Protein AF-A0A0A9Y4E5-F1 (afdb_monomer_lite)

Radius of gyration: 48.31 Å; chains: 1; bounding box: 109×33×132 Å

Secondary structure (DSSP, 8-state):
-PPP-PPPPPPPPP--------------------------SS---GGGS--SHHHHHHHHHHHHHHHHHHHHHHH-S-HHHHHHHHHHHHHHHHIIIIIHHHHHHHHHHHHHHHHHHHHHHHHHHHHHHHHHHHHHHHHHHHHHHHHHHHHT-S--TTSHHHHHHHHHHHHHHHHHHHHHHHHHHH-TTTTSSTT--TT-HHHHHHHHHHHHTT----SS---

Organism: Lygus hesperus (NCBI:txid30085)

pLDDT: mean 72.21, std 20.54, range [31.47, 95.88]

Foldseek 3Di:
DDDDDDDDDDDDDDDDDDDDDDDDDDDDDDDDDDDDDDDDDDDDDLVPPDPDPVSVVVVVVVVVVVVVVVVVVVVPDDPVVVVVVVCVVVLVVVVVPPVVVVVVVVVLLVVLLVQLVVCLVPQVVVLVVLLVVLVVLVVVLVVVLVVLPVVLPPQDPPDPSVVVSVVVNVVSVVVSVVVVVVSCVVPVPSPPDDDDGCSDSVNSSVCSVCVVVVVCPVNDDGD

InterPro domains:
  IPR003280 Two pore domain potassium channel [PTHR11003] (98-223)
  IPR013099 Potassium channel domain [PF07885] (198-222)

Structure (mmCIF, N/CA/C/O backbone):
data_AF-A0A0A9Y4E5-F1
#
_entry.id   AF-A0A0A9Y4E5-F1
#
loop_
_atom_site.group_PDB
_atom_site.id
_atom_site.type_symbol
_atom_site.label_atom_id
_atom_site.label_alt_id
_atom_site.label_comp_id
_atom_site.label_asym_id
_atom_site.label_entity_id
_atom_site.label_seq_id
_atom_site.pdbx_PDB_ins_code
_atom_site.Cartn_x
_atom_site.Cartn_y
_atom_site.Cartn_z
_atom_site.occupancy
_atom_site.B_iso_or_equiv
_atom_site.auth_seq_id
_atom_site.auth_comp_id
_atom_site.auth_asym_id
_atom_site.auth_atom_id
_atom_site.pdbx_PDB_model_num
ATOM 1 N N . SER A 1 1 ? 67.773 17.986 -14.111 1.00 44.66 1 SER A N 1
ATOM 2 C CA . SER A 1 1 ? 68.056 18.376 -15.505 1.00 44.66 1 SER A CA 1
ATOM 3 C C . SER A 1 1 ? 68.385 17.114 -16.287 1.00 44.66 1 SER A C 1
ATOM 5 O O . SER A 1 1 ? 69.287 16.397 -15.874 1.00 44.66 1 SER A O 1
ATOM 7 N N . ARG A 1 2 ? 67.577 16.745 -17.288 1.00 40.16 2 ARG A N 1
ATOM 8 C CA . ARG A 1 2 ? 67.685 15.467 -18.022 1.00 40.16 2 ARG A CA 1
ATOM 9 C C . ARG A 1 2 ? 68.482 15.716 -19.317 1.00 40.16 2 ARG A C 1
ATOM 11 O O . ARG A 1 2 ? 68.126 16.660 -20.019 1.00 40.16 2 ARG A O 1
ATOM 18 N N . PRO A 1 3 ? 69.538 14.950 -19.643 1.00 43.66 3 PRO A N 1
ATOM 19 C CA . PRO A 1 3 ? 70.356 15.240 -20.818 1.00 43.66 3 PRO A CA 1
ATOM 20 C C . PRO A 1 3 ? 69.654 14.795 -22.109 1.00 43.66 3 PRO A C 1
ATOM 22 O O . PRO A 1 3 ? 69.166 13.670 -22.210 1.00 43.66 3 PRO A O 1
ATOM 25 N N . HIS A 1 4 ? 69.612 15.693 -23.094 1.00 43.41 4 HIS A N 1
ATOM 26 C CA . HIS A 1 4 ? 69.178 15.415 -24.461 1.00 43.41 4 HIS A CA 1
ATOM 27 C C . HIS A 1 4 ? 70.355 14.857 -25.271 1.00 43.41 4 HIS A C 1
ATOM 29 O O . HIS A 1 4 ? 71.406 15.488 -25.351 1.00 43.41 4 HIS A O 1
ATOM 35 N N . ILE A 1 5 ? 70.166 13.691 -25.890 1.00 54.56 5 ILE A N 1
ATOM 36 C CA . ILE A 1 5 ? 71.127 13.071 -26.813 1.00 54.56 5 ILE A CA 1
ATOM 37 C C . ILE A 1 5 ? 70.599 13.279 -28.243 1.00 54.56 5 ILE A C 1
ATOM 39 O O . ILE A 1 5 ? 69.530 12.751 -28.556 1.00 54.56 5 ILE A O 1
ATOM 43 N N . PRO A 1 6 ? 71.287 14.032 -29.120 1.00 51.94 6 PRO A N 1
ATOM 44 C CA . PRO A 1 6 ? 70.898 14.146 -30.522 1.00 51.94 6 PRO A CA 1
ATOM 45 C C . PRO A 1 6 ? 71.470 12.985 -31.353 1.00 51.94 6 PRO A C 1
ATOM 47 O O . PRO A 1 6 ? 72.679 12.762 -31.390 1.00 51.94 6 PRO A O 1
ATOM 50 N N . LEU A 1 7 ? 70.595 12.260 -32.055 1.00 47.03 7 LEU A N 1
ATOM 51 C CA . LEU A 1 7 ? 70.971 11.275 -33.075 1.00 47.03 7 LEU A CA 1
ATOM 52 C C . LEU A 1 7 ? 71.389 11.998 -34.365 1.00 47.03 7 LEU A C 1
ATOM 54 O O . LEU A 1 7 ? 70.621 12.779 -34.925 1.00 47.03 7 LEU A O 1
ATOM 58 N N . ARG A 1 8 ? 72.609 11.728 -34.842 1.00 41.16 8 ARG A N 1
ATOM 59 C CA . ARG A 1 8 ? 73.176 12.284 -36.080 1.00 41.16 8 ARG A CA 1
ATOM 60 C C . ARG A 1 8 ? 73.049 11.257 -37.206 1.00 41.16 8 ARG A C 1
ATOM 62 O O . ARG A 1 8 ? 73.638 10.185 -37.122 1.00 41.16 8 ARG A O 1
ATOM 69 N N . ILE A 1 9 ? 72.288 11.586 -38.248 1.00 52.94 9 ILE A N 1
ATOM 70 C CA . ILE A 1 9 ? 72.100 10.740 -39.438 1.00 52.94 9 ILE A CA 1
ATOM 71 C C . ILE A 1 9 ? 73.120 11.170 -40.518 1.00 52.94 9 ILE A C 1
ATOM 73 O O . ILE A 1 9 ? 73.277 12.378 -40.719 1.00 52.94 9 ILE A O 1
ATOM 77 N N . PRO A 1 10 ? 73.834 10.249 -41.199 1.00 47.81 10 PRO A N 1
ATOM 78 C CA . PRO A 1 10 ? 74.785 10.597 -42.262 1.00 47.81 10 PRO A CA 1
ATOM 79 C C . PRO A 1 10 ? 74.090 11.036 -43.570 1.00 47.81 10 PRO A C 1
ATOM 81 O O . PRO A 1 10 ? 72.982 10.574 -43.848 1.00 47.81 10 PRO A O 1
ATOM 84 N N . PRO A 1 11 ? 74.724 11.892 -44.399 1.00 52.69 11 PRO A N 1
ATOM 85 C CA . PRO A 1 11 ? 74.174 12.332 -45.683 1.00 52.69 11 PRO A CA 1
ATOM 86 C C . PRO A 1 11 ? 74.283 11.262 -46.792 1.00 52.69 11 PRO A C 1
ATOM 88 O O . PRO A 1 11 ? 75.156 10.394 -46.727 1.00 52.69 11 PRO A O 1
ATOM 91 N N . PRO A 1 12 ? 73.428 11.335 -47.833 1.00 42.19 12 PRO A N 1
ATOM 92 C CA . PRO A 1 12 ? 73.383 10.358 -48.920 1.00 42.19 12 PRO A CA 1
ATOM 93 C C . PRO A 1 12 ? 74.575 10.487 -49.882 1.00 42.19 12 PRO A C 1
ATOM 95 O O . PRO A 1 12 ? 74.958 11.585 -50.285 1.00 42.19 12 PRO A O 1
ATOM 98 N N . THR A 1 13 ? 75.141 9.347 -50.279 1.00 42.50 13 THR A N 1
ATOM 99 C CA . THR A 1 13 ? 76.225 9.233 -51.268 1.00 42.50 13 THR A CA 1
ATOM 100 C C . THR A 1 13 ? 75.661 9.251 -52.702 1.00 42.50 13 THR A C 1
ATOM 102 O O . THR A 1 13 ? 74.686 8.544 -52.955 1.00 42.50 13 THR A O 1
ATOM 105 N N . PRO A 1 14 ? 76.237 10.012 -53.656 1.00 39.84 14 PRO A N 1
ATOM 106 C CA . PRO A 1 14 ? 75.763 10.052 -55.041 1.00 39.84 14 PRO A CA 1
ATOM 107 C C . PRO A 1 14 ? 76.523 9.084 -55.969 1.00 39.84 14 PRO A C 1
ATOM 109 O O . PRO A 1 14 ? 77.745 8.977 -55.906 1.00 39.84 14 PRO A O 1
ATOM 112 N N . GLY A 1 15 ? 75.799 8.445 -56.891 1.00 33.75 15 GLY A N 1
ATOM 113 C CA . GLY A 1 15 ? 76.329 7.701 -58.046 1.00 33.75 15 GLY A CA 1
ATOM 114 C C . GLY A 1 15 ? 75.243 6.787 -58.628 1.00 33.75 15 GLY A C 1
ATOM 115 O O . GLY A 1 15 ? 74.456 6.239 -57.872 1.00 33.75 15 GLY A O 1
ATOM 116 N N . SER A 1 16 ? 75.063 6.583 -59.930 1.00 33.88 16 SER A N 1
ATOM 117 C CA . SER A 1 16 ? 75.747 7.055 -61.135 1.00 33.88 16 SER A CA 1
ATOM 118 C C . SER A 1 16 ? 74.786 6.887 -62.321 1.00 33.88 16 SER A C 1
ATOM 120 O O . SER A 1 16 ? 74.060 5.899 -62.406 1.00 33.88 16 SER A O 1
ATOM 122 N N . THR A 1 17 ? 74.803 7.847 -63.239 1.00 32.34 17 THR A N 1
ATOM 123 C CA . THR A 1 17 ? 74.071 7.880 -64.511 1.00 32.34 17 THR A CA 1
ATOM 124 C C . THR A 1 17 ? 74.473 6.715 -65.422 1.00 32.34 17 THR A C 1
ATOM 126 O O . THR A 1 17 ? 75.661 6.461 -65.610 1.00 32.34 17 THR A O 1
ATOM 129 N N . THR A 1 18 ? 73.518 6.045 -66.073 1.00 34.41 18 THR A N 1
ATOM 130 C CA . THR A 1 18 ? 73.813 5.251 -67.279 1.00 34.41 18 THR A CA 1
ATOM 131 C C . THR A 1 18 ? 72.731 5.491 -68.324 1.00 34.41 18 THR A C 1
ATOM 133 O O . THR A 1 18 ? 71.552 5.223 -68.113 1.00 34.41 18 THR A O 1
ATOM 136 N N . SER A 1 19 ? 73.170 6.087 -69.430 1.00 31.95 19 SER A N 1
ATOM 137 C CA . SER A 1 19 ? 72.394 6.419 -70.621 1.00 31.95 19 SER A CA 1
ATOM 138 C C . SER A 1 19 ? 72.189 5.161 -71.470 1.00 31.95 19 SER A C 1
ATOM 140 O O . SER A 1 19 ? 73.151 4.439 -71.724 1.00 31.95 19 SER A O 1
ATOM 142 N N . GLY A 1 20 ? 70.955 4.904 -71.907 1.00 33.09 20 GLY A N 1
ATOM 143 C CA . GLY A 1 20 ? 70.588 3.795 -72.791 1.00 33.09 20 GLY A CA 1
ATOM 144 C C . GLY A 1 20 ? 69.666 4.290 -73.906 1.00 33.09 20 GLY A C 1
ATOM 145 O O . GLY A 1 20 ? 68.743 5.061 -73.667 1.00 33.09 20 GLY A O 1
ATOM 146 N N . SER A 1 21 ? 69.991 3.903 -75.131 1.00 33.44 21 SER A N 1
ATOM 147 C CA . SER A 1 21 ? 69.685 4.538 -76.414 1.00 33.44 21 SER A CA 1
ATOM 148 C C . SER A 1 21 ? 68.253 4.365 -76.954 1.00 33.44 21 SER A C 1
ATOM 150 O O . SER A 1 21 ? 67.537 3.415 -76.660 1.00 33.44 21 SER A O 1
ATOM 152 N N . ARG A 1 22 ? 67.866 5.330 -77.802 1.00 31.47 22 ARG A N 1
ATOM 153 C CA . ARG A 1 22 ? 66.585 5.504 -78.512 1.00 31.47 22 ARG A CA 1
ATOM 154 C C . ARG A 1 22 ? 66.522 4.630 -79.781 1.00 31.47 22 ARG A C 1
ATOM 156 O O . ARG A 1 22 ? 67.484 4.632 -80.544 1.00 31.47 22 ARG A O 1
ATOM 163 N N . LEU A 1 23 ? 65.386 3.978 -80.057 1.00 37.12 23 LEU A N 1
ATOM 164 C CA . LEU A 1 23 ? 65.066 3.322 -81.343 1.00 37.12 23 LEU A CA 1
ATOM 165 C C . LEU A 1 23 ? 63.833 3.987 -82.007 1.00 37.12 23 LEU A C 1
ATOM 167 O O . LEU A 1 23 ? 63.008 4.555 -81.286 1.00 37.12 23 LEU A O 1
ATOM 171 N N . PRO A 1 24 ? 63.719 3.994 -83.355 1.00 37.06 24 PRO A N 1
ATOM 172 C CA . PRO A 1 24 ? 62.819 4.888 -84.091 1.00 37.06 24 PRO A CA 1
ATOM 173 C C . PRO A 1 24 ? 61.386 4.351 -84.249 1.00 37.06 24 PRO A C 1
ATOM 175 O O . PRO A 1 24 ? 61.137 3.149 -84.237 1.00 37.06 24 PRO A O 1
ATOM 178 N N . ALA A 1 25 ? 60.438 5.276 -84.425 1.00 32.22 25 ALA A N 1
ATOM 179 C CA . ALA A 1 25 ? 59.014 5.003 -84.600 1.00 32.22 25 ALA A CA 1
ATOM 180 C C . ALA A 1 25 ? 58.672 4.656 -86.062 1.00 32.22 25 ALA A C 1
ATOM 182 O O . ALA A 1 25 ? 58.948 5.444 -86.965 1.00 32.22 25 ALA A O 1
ATOM 183 N N . HIS A 1 26 ? 58.008 3.518 -86.280 1.00 33.34 26 HIS A N 1
ATOM 184 C CA . HIS A 1 26 ? 57.368 3.161 -87.549 1.00 33.34 26 HIS A CA 1
ATOM 185 C C . HIS A 1 26 ? 55.844 3.294 -87.417 1.00 33.34 26 HIS A C 1
ATOM 187 O O . HIS A 1 26 ? 55.240 2.715 -86.516 1.00 33.34 26 HIS A O 1
ATOM 193 N N . TYR A 1 27 ? 55.225 4.060 -88.317 1.00 32.72 27 TYR A N 1
ATOM 194 C CA . TYR A 1 27 ? 53.772 4.213 -88.412 1.00 32.72 27 TYR A CA 1
ATOM 195 C C . TYR A 1 27 ? 53.186 3.117 -89.315 1.00 32.72 27 TYR A C 1
ATOM 197 O O . TYR A 1 27 ? 53.602 2.990 -90.462 1.00 32.72 27 TYR A O 1
ATOM 205 N N . TYR A 1 28 ? 52.192 2.372 -88.824 1.00 35.69 28 TYR A N 1
ATOM 206 C CA . TYR A 1 28 ? 51.320 1.518 -89.639 1.00 35.69 28 TYR A CA 1
ATOM 207 C C . TYR A 1 28 ? 49.861 1.943 -89.434 1.00 35.69 28 TYR A C 1
ATOM 209 O O . TYR A 1 28 ? 49.397 2.060 -88.301 1.00 35.69 28 TYR A O 1
ATOM 217 N N . THR A 1 29 ? 49.134 2.169 -90.529 1.00 38.12 29 THR A N 1
ATOM 218 C CA . THR A 1 29 ? 47.695 2.475 -90.538 1.00 38.12 29 THR A CA 1
ATOM 219 C C . THR A 1 29 ? 46.937 1.367 -91.263 1.00 38.12 29 THR A C 1
ATOM 221 O O . THR A 1 29 ? 46.995 1.277 -92.486 1.00 38.12 29 THR A O 1
ATOM 224 N N . GLY A 1 30 ? 46.208 0.543 -90.509 1.00 46.22 30 GLY A N 1
ATOM 225 C CA . GLY A 1 30 ? 45.238 -0.431 -91.019 1.00 46.22 30 GLY A CA 1
ATOM 226 C C . GLY A 1 30 ? 44.169 -0.731 -89.954 1.00 46.22 30 GLY A C 1
ATOM 227 O O . GLY A 1 30 ? 44.492 -0.691 -88.765 1.00 46.22 30 GLY A O 1
ATOM 228 N N . PRO A 1 31 ? 42.897 -0.974 -90.324 1.00 36.31 31 PRO A N 1
ATOM 229 C CA . PRO A 1 31 ? 41.819 -1.190 -89.360 1.00 36.31 31 PRO A CA 1
ATOM 230 C C . PRO A 1 31 ? 41.869 -2.616 -88.788 1.00 36.31 31 PRO A C 1
ATOM 232 O O . PRO A 1 31 ? 41.821 -3.585 -89.540 1.00 36.31 31 PRO A O 1
ATOM 235 N N . LEU A 1 32 ? 41.936 -2.750 -87.459 1.00 47.12 32 LEU A N 1
ATOM 236 C CA . LEU A 1 32 ? 41.864 -4.037 -86.757 1.00 47.12 32 LEU A CA 1
ATOM 237 C C . LEU A 1 32 ? 40.506 -4.175 -86.053 1.00 47.12 32 LEU A C 1
ATOM 239 O O . LEU A 1 32 ? 40.134 -3.337 -85.232 1.00 47.12 32 LEU A O 1
ATOM 243 N N . THR A 1 33 ? 39.764 -5.235 -86.372 1.00 38.59 33 THR A N 1
ATOM 244 C CA . THR A 1 33 ? 38.598 -5.705 -85.604 1.00 38.59 33 THR A CA 1
ATOM 245 C C . THR A 1 33 ? 39.061 -6.393 -84.313 1.00 38.59 33 THR A C 1
ATOM 247 O O . THR A 1 33 ? 40.036 -7.145 -84.361 1.00 38.59 33 THR A O 1
ATOM 250 N N . PRO A 1 34 ? 38.389 -6.206 -83.161 1.00 44.12 34 PRO A N 1
ATOM 251 C CA . PRO A 1 34 ? 38.842 -6.784 -81.903 1.00 44.12 34 PRO A CA 1
ATOM 252 C C . PRO A 1 34 ? 38.431 -8.256 -81.811 1.00 44.12 34 PRO A C 1
ATOM 254 O O . PRO A 1 34 ? 37.258 -8.576 -81.631 1.00 44.12 34 PRO A O 1
ATOM 257 N N . THR A 1 35 ? 39.401 -9.160 -81.879 1.00 37.31 35 THR A N 1
ATOM 258 C CA . THR A 1 35 ? 39.261 -10.525 -81.360 1.00 37.31 35 THR A CA 1
ATOM 259 C C . THR A 1 35 ? 39.423 -10.510 -79.842 1.00 37.31 35 THR A C 1
ATOM 261 O O . THR A 1 35 ? 40.403 -9.977 -79.322 1.00 37.31 35 THR A O 1
ATOM 264 N N . ALA A 1 36 ? 38.457 -11.087 -79.126 1.00 37.78 36 ALA A N 1
ATOM 265 C CA . ALA A 1 36 ? 38.520 -11.262 -77.680 1.00 37.78 36 ALA A CA 1
ATOM 266 C C . ALA A 1 36 ? 39.635 -12.261 -77.320 1.00 37.78 36 ALA A C 1
ATOM 268 O O . ALA A 1 36 ? 39.604 -13.405 -77.767 1.00 37.78 36 ALA A O 1
ATOM 269 N N . VAL A 1 37 ? 40.610 -11.830 -76.515 1.00 36.25 37 VAL A N 1
ATOM 270 C CA . VAL A 1 37 ? 41.664 -12.698 -75.966 1.00 36.25 37 VAL A CA 1
ATOM 271 C C . VAL A 1 37 ? 41.416 -12.894 -74.472 1.00 36.25 37 VAL A C 1
ATOM 273 O O . VAL A 1 37 ? 41.093 -11.948 -73.752 1.00 36.25 37 VAL A O 1
ATOM 276 N N . ASN A 1 38 ? 41.510 -14.153 -74.048 1.00 33.94 38 ASN A N 1
ATOM 277 C CA . ASN A 1 38 ? 41.171 -14.642 -72.718 1.00 33.94 38 ASN A CA 1
ATOM 278 C C . ASN A 1 38 ? 42.194 -14.203 -71.650 1.00 33.94 38 ASN A C 1
ATOM 280 O O . ASN A 1 38 ? 43.369 -13.986 -71.934 1.00 33.94 38 ASN A O 1
ATOM 284 N N . ILE A 1 39 ? 41.694 -14.053 -70.426 1.00 48.50 39 ILE A N 1
ATOM 285 C CA . ILE A 1 39 ? 42.258 -13.304 -69.299 1.00 48.50 39 ILE A CA 1
ATOM 286 C C . ILE A 1 39 ? 43.203 -14.195 -68.485 1.00 48.50 39 ILE A C 1
ATOM 288 O O . ILE A 1 39 ? 42.734 -15.134 -67.847 1.00 48.50 39 ILE A O 1
ATOM 292 N N . SER A 1 40 ? 44.503 -13.880 -68.428 1.00 38.31 40 SER A N 1
ATOM 293 C CA . SER A 1 40 ? 45.381 -14.478 -67.406 1.00 38.31 40 SER A CA 1
ATOM 294 C C . SER A 1 40 ? 46.610 -13.670 -66.977 1.00 38.31 40 SER A C 1
ATOM 296 O O . SER A 1 40 ? 47.408 -14.212 -66.229 1.00 38.31 40 SER A O 1
ATOM 298 N N . ASP A 1 41 ? 46.772 -12.397 -67.350 1.00 35.47 41 ASP A N 1
ATOM 299 C CA . ASP A 1 41 ? 47.793 -11.559 -66.707 1.00 35.47 41 ASP A CA 1
ATOM 300 C C . ASP A 1 41 ? 47.448 -10.065 -66.774 1.00 35.47 41 ASP A C 1
ATOM 302 O O . ASP A 1 41 ? 47.168 -9.517 -67.836 1.00 35.47 41 ASP A O 1
ATOM 306 N N . GLY A 1 42 ? 47.436 -9.426 -65.603 1.00 37.44 42 GLY A N 1
ATOM 307 C CA . GLY A 1 42 ? 47.622 -7.987 -65.396 1.00 37.44 42 GLY A CA 1
ATOM 308 C C . GLY A 1 42 ? 46.921 -6.990 -66.332 1.00 37.44 42 GLY A C 1
ATOM 309 O O . GLY A 1 42 ? 47.530 -6.465 -67.254 1.00 37.44 42 GLY A O 1
ATOM 310 N N . GLY A 1 43 ? 45.707 -6.571 -65.957 1.00 36.31 43 GLY A N 1
ATOM 311 C CA . GLY A 1 43 ? 45.222 -5.204 -66.207 1.00 36.31 43 GLY A CA 1
ATOM 312 C C . GLY A 1 43 ? 44.687 -4.903 -67.611 1.00 36.31 43 GLY A C 1
ATOM 313 O O . GLY A 1 43 ? 45.359 -4.306 -68.446 1.00 36.31 43 GLY A O 1
ATOM 314 N N . PHE A 1 44 ? 43.406 -5.201 -67.829 1.00 40.84 44 PHE A N 1
ATOM 315 C CA . PHE A 1 44 ? 42.667 -4.816 -69.031 1.00 40.84 44 PHE A CA 1
ATOM 316 C C . PHE A 1 44 ? 42.484 -3.284 -69.089 1.00 40.84 44 PHE A C 1
ATOM 318 O O . PHE A 1 44 ? 41.633 -2.724 -68.398 1.00 40.84 44 PHE A O 1
ATOM 325 N N . ASN A 1 45 ? 43.266 -2.587 -69.917 1.00 46.00 45 ASN A N 1
ATOM 326 C CA . ASN A 1 45 ? 43.066 -1.165 -70.206 1.00 46.00 45 ASN A CA 1
ATOM 327 C C . ASN A 1 45 ? 42.508 -1.016 -71.631 1.00 46.00 45 ASN A C 1
ATOM 329 O O . ASN A 1 45 ? 43.248 -0.868 -72.601 1.00 46.00 45 ASN A O 1
ATOM 333 N N . VAL A 1 46 ? 41.173 -1.062 -71.756 1.00 43.41 46 VAL A N 1
ATOM 334 C CA . VAL A 1 46 ? 40.426 -0.839 -73.020 1.00 43.41 46 VAL A CA 1
ATOM 335 C C . VAL A 1 46 ? 40.851 0.458 -73.719 1.00 43.41 46 VAL A C 1
ATOM 337 O O . VAL A 1 46 ? 40.738 0.580 -74.938 1.00 43.41 46 VAL A O 1
ATOM 340 N N . PHE A 1 47 ? 41.365 1.420 -72.951 1.00 42.84 47 PHE A N 1
ATOM 341 C CA . PHE A 1 47 ? 41.795 2.722 -73.435 1.00 42.84 47 PHE A CA 1
ATOM 342 C C . PHE A 1 47 ? 42.920 2.646 -74.481 1.00 42.84 47 PHE A C 1
ATOM 344 O O . PHE A 1 47 ? 43.025 3.536 -75.321 1.00 42.84 47 PHE A O 1
ATOM 351 N N . THR A 1 48 ? 43.726 1.580 -74.483 1.00 50.53 48 THR A N 1
ATOM 352 C CA . THR A 1 48 ? 44.937 1.512 -75.315 1.00 50.53 48 THR A CA 1
ATOM 353 C C . THR A 1 48 ? 44.717 0.880 -76.695 1.00 50.53 48 THR A C 1
ATOM 355 O O . THR A 1 48 ? 45.586 1.000 -77.552 1.00 50.53 48 THR A O 1
ATOM 358 N N . MET A 1 49 ? 43.574 0.230 -76.956 1.00 48.72 49 MET A N 1
ATOM 359 C CA . MET A 1 49 ? 43.392 -0.557 -78.192 1.00 48.72 49 MET A CA 1
ATOM 360 C C . MET A 1 49 ? 42.742 0.217 -79.356 1.00 48.72 49 MET A C 1
ATOM 362 O O . MET A 1 49 ? 42.817 -0.225 -80.497 1.00 48.72 49 MET A O 1
ATOM 366 N N . TYR A 1 50 ? 42.164 1.399 -79.100 1.00 48.44 50 TYR A N 1
ATOM 367 C CA . TYR A 1 50 ? 41.561 2.261 -80.130 1.00 48.44 50 TYR A CA 1
ATOM 368 C C . TYR A 1 50 ? 41.960 3.732 -79.947 1.00 48.44 50 TYR A C 1
ATOM 370 O O . TYR A 1 50 ? 41.219 4.494 -79.315 1.00 48.44 50 TYR A O 1
ATOM 378 N N . PRO A 1 51 ? 43.093 4.184 -80.512 1.00 47.25 51 PRO A N 1
ATOM 379 C CA . PRO A 1 51 ? 43.445 5.596 -80.503 1.00 47.25 51 PRO A CA 1
ATOM 380 C C . PRO A 1 51 ? 42.576 6.343 -81.528 1.00 47.25 51 PRO A C 1
ATOM 382 O O . PRO A 1 51 ? 42.905 6.448 -82.706 1.00 47.25 51 PRO A O 1
ATOM 385 N N . GLY A 1 52 ? 41.415 6.838 -81.096 1.00 62.03 52 GLY A N 1
ATOM 386 C CA . GLY A 1 52 ? 40.532 7.645 -81.938 1.00 62.03 52 GLY A CA 1
ATOM 387 C C . GLY A 1 52 ? 39.153 7.893 -81.329 1.00 62.03 52 GLY A C 1
ATOM 388 O O . GLY A 1 52 ? 38.779 7.298 -80.318 1.00 62.03 52 GLY A O 1
ATOM 389 N N . LYS A 1 53 ? 38.357 8.766 -81.967 1.00 56.75 53 LYS A N 1
ATOM 390 C CA . LYS A 1 53 ? 37.000 9.129 -81.505 1.00 56.75 53 LYS A CA 1
ATOM 391 C C . LYS A 1 53 ? 36.098 7.899 -81.290 1.00 56.75 53 LYS A C 1
ATOM 393 O O . LYS A 1 53 ? 35.295 7.905 -80.365 1.00 56.75 53 LYS A O 1
ATOM 398 N N . ALA A 1 54 ? 36.286 6.822 -82.060 1.00 55.19 54 ALA A N 1
ATOM 399 C CA . ALA A 1 54 ? 35.562 5.552 -81.917 1.00 55.19 54 ALA A CA 1
ATOM 400 C C . ALA A 1 54 ? 35.759 4.871 -80.546 1.00 55.19 54 ALA A C 1
ATOM 402 O O . ALA A 1 54 ? 34.789 4.390 -79.961 1.00 55.19 54 ALA A O 1
ATOM 403 N N . GLY A 1 55 ? 36.970 4.914 -79.974 1.00 59.00 55 GLY A N 1
ATOM 404 C CA . GLY A 1 55 ? 37.241 4.380 -78.634 1.00 59.00 55 GLY A CA 1
ATOM 405 C C . GLY A 1 55 ? 36.497 5.141 -77.531 1.00 59.00 55 GLY A C 1
ATOM 406 O O . GLY A 1 55 ? 36.077 4.548 -76.535 1.00 59.00 55 GLY A O 1
ATOM 407 N N . GLN A 1 56 ? 36.235 6.440 -77.728 1.00 58.78 56 GLN A N 1
ATOM 408 C CA . GLN A 1 56 ? 35.406 7.222 -76.805 1.00 58.78 56 GLN A CA 1
ATOM 409 C C . GLN A 1 56 ? 33.926 6.836 -76.879 1.00 58.78 56 GLN A C 1
ATOM 411 O O . GLN A 1 56 ? 33.246 6.874 -75.860 1.00 58.78 56 GLN A O 1
ATOM 416 N N . PHE A 1 57 ? 33.407 6.457 -78.049 1.00 67.94 57 PHE A N 1
ATOM 417 C CA . PHE A 1 57 ? 32.008 6.035 -78.174 1.00 67.94 57 PHE A CA 1
ATOM 418 C C . PHE A 1 57 ? 31.775 4.644 -77.572 1.00 67.94 57 PHE A C 1
ATOM 420 O O . PHE A 1 57 ? 30.846 4.474 -76.785 1.00 67.94 57 PHE A O 1
ATOM 427 N N . VAL A 1 58 ? 32.661 3.681 -77.847 1.00 64.00 58 VAL A N 1
ATOM 428 C CA . VAL A 1 58 ? 32.555 2.315 -77.303 1.00 64.00 58 VAL A CA 1
ATOM 429 C C . VAL A 1 58 ? 32.740 2.305 -75.781 1.00 64.00 58 VAL A C 1
ATOM 431 O O . VAL A 1 58 ? 31.960 1.671 -75.072 1.00 64.00 58 VAL A O 1
ATOM 434 N N . SER A 1 59 ? 33.703 3.069 -75.252 1.00 68.62 59 SER A N 1
ATOM 435 C CA . SER A 1 59 ? 33.885 3.200 -73.798 1.00 68.62 59 SER A CA 1
ATOM 436 C C . SER A 1 59 ? 32.706 3.899 -73.120 1.00 68.62 59 SER A C 1
ATOM 438 O O . SER A 1 59 ? 32.261 3.438 -72.071 1.00 68.62 59 SER A O 1
ATOM 440 N N . LYS A 1 60 ? 32.134 4.953 -73.724 1.00 66.81 60 LYS A N 1
ATOM 441 C CA . LYS A 1 60 ? 30.924 5.615 -73.205 1.00 66.81 60 LYS A CA 1
ATOM 442 C C . LYS A 1 60 ? 29.721 4.679 -73.181 1.00 66.81 60 LYS A C 1
ATOM 444 O O . LYS A 1 60 ? 28.992 4.672 -72.193 1.00 66.81 60 LYS A O 1
ATOM 449 N N . GLN A 1 61 ? 29.527 3.875 -74.223 1.00 70.38 61 GLN A N 1
ATOM 450 C CA . GLN A 1 61 ? 28.415 2.929 -74.287 1.00 70.38 61 GLN A CA 1
ATOM 451 C C . GLN A 1 61 ? 28.583 1.792 -73.268 1.00 70.38 61 GLN A C 1
ATOM 453 O O . GLN A 1 61 ? 27.628 1.448 -72.575 1.00 70.38 61 GLN A O 1
ATOM 458 N N . PHE A 1 62 ? 29.804 1.282 -73.090 1.00 69.50 62 PHE A N 1
ATOM 459 C CA . PHE A 1 62 ? 30.108 0.265 -72.080 1.00 69.50 62 PHE A CA 1
ATOM 460 C C . PHE A 1 62 ? 29.959 0.793 -70.644 1.00 69.50 62 PHE A C 1
ATOM 462 O O . PHE A 1 62 ? 29.342 0.144 -69.800 1.00 69.50 62 PHE A O 1
ATOM 469 N N . LEU A 1 63 ? 30.463 2.000 -70.368 1.00 65.94 63 LEU A N 1
ATOM 470 C CA . LEU A 1 63 ? 30.292 2.663 -69.073 1.00 65.94 63 LEU A CA 1
ATOM 471 C C . LEU A 1 63 ? 28.817 2.946 -68.786 1.00 65.94 63 LEU A C 1
ATOM 473 O O . LEU A 1 63 ? 28.362 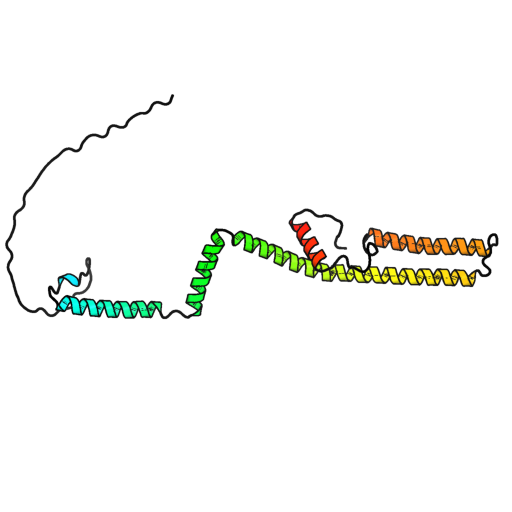2.672 -67.684 1.00 65.94 63 LEU A O 1
ATOM 477 N N . SER A 1 64 ? 28.052 3.398 -69.782 1.00 65.44 64 SER A N 1
ATOM 478 C CA . SER A 1 64 ? 26.611 3.626 -69.646 1.00 65.44 64 SER A CA 1
ATOM 479 C C . SER A 1 64 ? 25.847 2.336 -69.325 1.00 65.44 64 SER A C 1
ATOM 481 O O . SER A 1 64 ? 24.978 2.346 -68.454 1.00 65.44 64 SER A O 1
ATOM 483 N N . PHE A 1 65 ? 26.216 1.207 -69.940 1.00 69.50 65 PHE A N 1
ATOM 484 C CA . PHE A 1 65 ? 25.612 -0.101 -69.658 1.00 69.50 65 PHE A CA 1
ATOM 485 C C . PHE A 1 65 ? 25.977 -0.629 -68.261 1.00 69.50 65 PHE A C 1
ATOM 487 O O . PHE A 1 65 ? 25.126 -1.141 -67.525 1.00 69.50 65 PHE A O 1
ATOM 494 N N . ARG A 1 66 ? 27.241 -0.450 -67.857 1.00 69.31 66 ARG A N 1
ATOM 495 C CA . ARG A 1 66 ? 27.712 -0.753 -66.500 1.00 69.31 66 ARG A CA 1
ATOM 496 C C . ARG A 1 66 ? 26.987 0.109 -65.467 1.00 69.31 66 ARG A C 1
ATOM 498 O O . ARG A 1 66 ? 26.549 -0.407 -64.443 1.00 69.31 66 ARG A O 1
ATOM 505 N N . ASP A 1 67 ? 26.819 1.397 -65.747 1.00 62.91 67 ASP A N 1
ATOM 506 C CA . ASP A 1 67 ? 26.146 2.346 -64.865 1.00 62.91 67 ASP A CA 1
ATOM 507 C C . ASP A 1 67 ? 24.637 2.069 -64.787 1.00 62.91 67 ASP A C 1
ATOM 509 O O . ASP A 1 67 ? 24.061 2.207 -63.711 1.00 62.91 67 ASP A O 1
ATOM 513 N N . PHE A 1 68 ? 24.000 1.613 -65.871 1.00 71.00 68 PHE A N 1
ATOM 514 C CA . PHE A 1 68 ? 22.609 1.146 -65.864 1.00 71.00 68 PHE A CA 1
ATOM 515 C C . PHE A 1 68 ? 22.444 -0.095 -64.981 1.00 71.00 68 PHE A C 1
ATOM 517 O O . PHE A 1 68 ? 21.589 -0.116 -64.098 1.00 71.00 68 PHE A O 1
ATOM 524 N N . THR A 1 69 ? 23.322 -1.086 -65.138 1.00 62.44 69 THR A N 1
ATOM 525 C CA . THR A 1 69 ? 23.280 -2.337 -64.362 1.00 62.44 69 THR A CA 1
ATOM 526 C C . THR A 1 69 ? 23.584 -2.095 -62.882 1.00 62.44 69 THR A C 1
ATOM 528 O O . THR A 1 69 ? 22.896 -2.615 -62.008 1.00 62.44 69 THR A O 1
ATOM 531 N N . LEU A 1 70 ? 24.559 -1.235 -62.574 1.00 63.56 70 LEU A N 1
ATOM 532 C CA . LEU A 1 70 ? 24.927 -0.875 -61.203 1.00 63.56 70 LEU A CA 1
ATOM 533 C C . LEU A 1 70 ? 23.848 -0.016 -60.526 1.00 63.56 70 LEU A C 1
ATOM 535 O O . LEU A 1 70 ? 23.568 -0.199 -59.339 1.00 63.56 70 LEU A O 1
ATOM 539 N N . LYS A 1 71 ? 23.193 0.886 -61.271 1.00 56.75 71 LYS A N 1
ATOM 540 C CA . LYS A 1 71 ? 22.018 1.625 -60.782 1.00 56.75 71 LYS A CA 1
ATOM 541 C C . LYS A 1 71 ? 20.807 0.708 -60.595 1.00 56.75 71 LYS A C 1
ATOM 543 O O . LYS A 1 71 ? 20.091 0.891 -59.616 1.00 56.75 71 LYS A O 1
ATOM 548 N N . SER A 1 72 ? 20.626 -0.299 -61.450 1.00 56.66 72 SER A N 1
ATOM 549 C CA . SER A 1 72 ? 19.552 -1.295 -61.338 1.00 56.66 72 SER A CA 1
ATOM 550 C C . SER A 1 72 ? 19.769 -2.269 -60.169 1.00 56.66 72 SER A C 1
ATOM 552 O O . SER A 1 72 ? 18.830 -2.602 -59.454 1.00 56.66 72 SER A O 1
ATOM 554 N N . ALA A 1 73 ? 21.014 -2.662 -59.889 1.00 54.41 73 ALA A N 1
ATOM 555 C CA . ALA A 1 73 ? 21.358 -3.487 -58.727 1.00 54.41 73 ALA A CA 1
ATOM 556 C C . ALA A 1 73 ? 21.209 -2.721 -57.397 1.00 54.41 73 ALA A C 1
ATOM 558 O O . ALA A 1 73 ? 20.832 -3.299 -56.382 1.00 54.41 73 ALA A O 1
ATOM 559 N N . LYS A 1 74 ? 21.436 -1.398 -57.394 1.00 51.28 74 LYS A N 1
ATOM 560 C CA . LYS A 1 74 ? 21.128 -0.522 -56.245 1.00 51.28 74 LYS A CA 1
ATOM 561 C C . LYS A 1 74 ? 19.637 -0.159 -56.135 1.00 51.28 74 LYS A C 1
ATOM 563 O O . LYS A 1 74 ? 19.178 0.265 -55.067 1.00 51.28 74 LYS A O 1
ATOM 568 N N . SER A 1 75 ? 18.859 -0.294 -57.211 1.00 54.72 75 SER A N 1
ATOM 569 C CA . SER A 1 75 ? 17.425 0.022 -57.208 1.00 54.72 75 SER A CA 1
ATOM 570 C C . SER A 1 75 ? 16.540 -1.158 -56.790 1.00 54.72 75 SER A C 1
ATOM 572 O O . SER A 1 75 ? 15.453 -0.896 -56.287 1.00 54.72 75 SER A O 1
ATOM 574 N N . GLY A 1 76 ? 17.024 -2.403 -56.883 1.00 61.53 76 GLY A N 1
ATOM 575 C CA . GLY A 1 76 ? 16.258 -3.635 -56.632 1.00 61.53 76 GLY A CA 1
ATOM 576 C C . GLY A 1 76 ? 16.081 -4.099 -55.178 1.00 61.53 76 GLY A C 1
ATOM 577 O O . GLY A 1 76 ? 15.634 -5.220 -54.972 1.00 61.53 76 GLY A O 1
ATOM 578 N N . LEU A 1 77 ? 16.419 -3.289 -54.171 1.00 60.34 77 LEU A N 1
ATOM 579 C CA . LEU A 1 77 ? 16.132 -3.623 -52.767 1.00 60.34 77 LEU A CA 1
ATOM 580 C C . LEU A 1 77 ? 14.748 -3.101 -52.370 1.00 60.34 77 LEU A C 1
ATOM 582 O O . LEU A 1 77 ? 14.430 -1.934 -52.634 1.00 60.34 77 LEU A O 1
ATOM 586 N N . SER A 1 78 ? 13.963 -3.958 -51.709 1.00 71.44 78 SER A N 1
ATOM 587 C CA . SER A 1 78 ? 12.617 -3.648 -51.216 1.00 71.44 78 SER A CA 1
ATOM 588 C C . SER A 1 78 ? 12.626 -2.353 -50.399 1.00 71.44 78 SER A C 1
ATOM 590 O O . SER A 1 78 ? 13.573 -2.073 -49.660 1.00 71.44 78 SER A O 1
ATOM 592 N N . VAL A 1 79 ? 11.566 -1.547 -50.507 1.00 69.44 79 VAL A N 1
ATOM 593 C CA . VAL A 1 79 ? 11.426 -0.282 -49.759 1.00 69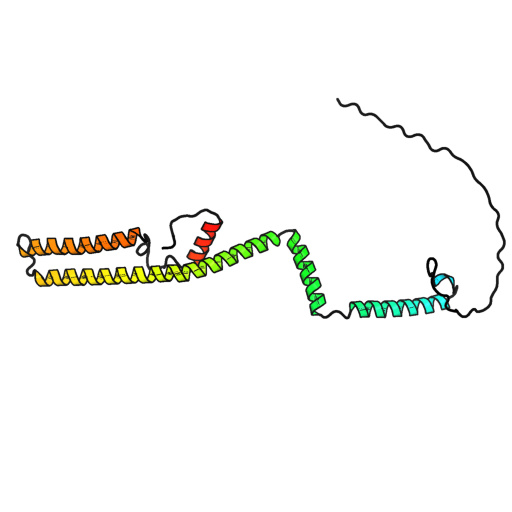.44 79 VAL A CA 1
ATOM 594 C C . VAL A 1 79 ? 11.646 -0.507 -48.254 1.00 69.44 79 VAL A C 1
ATOM 596 O O . VAL A 1 79 ? 12.275 0.320 -47.593 1.00 69.44 79 VAL A O 1
ATOM 599 N N . GLY A 1 80 ? 11.235 -1.671 -47.735 1.00 72.31 80 GLY A N 1
ATOM 600 C CA . GLY A 1 80 ? 11.461 -2.075 -46.344 1.00 72.31 80 GLY A CA 1
ATOM 601 C C . GLY A 1 80 ? 12.923 -2.376 -45.996 1.00 72.31 80 GLY A C 1
ATOM 602 O O . GLY A 1 80 ? 13.355 -2.120 -44.876 1.00 72.31 80 GLY A O 1
ATOM 603 N N . GLU A 1 81 ? 13.723 -2.842 -46.950 1.00 73.75 81 GLU A N 1
ATOM 604 C CA . GLU A 1 81 ? 15.143 -3.146 -46.750 1.00 73.75 81 GLU A CA 1
ATOM 605 C C . GLU A 1 81 ? 15.975 -1.856 -46.680 1.00 73.75 81 GLU A C 1
ATOM 607 O O . GLU A 1 81 ? 16.802 -1.677 -45.786 1.00 73.75 81 GLU A O 1
ATOM 612 N N . LYS A 1 82 ? 15.663 -0.880 -47.543 1.00 72.50 82 LYS A N 1
ATOM 613 C CA . LYS A 1 82 ? 16.259 0.468 -47.495 1.00 72.50 82 LYS A CA 1
ATOM 614 C C . LYS A 1 82 ? 15.849 1.228 -46.232 1.00 72.50 82 LYS A C 1
ATOM 616 O O . LYS A 1 82 ? 16.691 1.891 -45.627 1.00 72.50 82 LYS A O 1
ATOM 621 N N . ALA A 1 83 ? 14.588 1.098 -45.810 1.00 77.88 83 ALA A N 1
ATOM 622 C CA . ALA A 1 83 ? 14.110 1.647 -44.543 1.00 77.88 83 ALA A CA 1
ATOM 623 C C . ALA A 1 83 ? 14.823 1.001 -43.347 1.00 77.88 83 ALA A C 1
ATOM 625 O O . ALA A 1 83 ? 15.274 1.714 -42.456 1.00 77.88 83 ALA A O 1
ATOM 626 N N . SER A 1 84 ? 15.011 -0.321 -43.361 1.00 77.56 84 SER A N 1
ATOM 627 C CA . SER A 1 84 ? 15.727 -1.042 -42.304 1.00 77.56 84 SER A CA 1
ATOM 628 C C . SER A 1 84 ? 17.173 -0.569 -42.197 1.00 77.56 84 SER A C 1
ATOM 630 O O . SER A 1 84 ? 17.592 -0.164 -41.119 1.00 77.56 84 SER A O 1
ATOM 632 N N . PHE A 1 85 ? 17.927 -0.512 -43.300 1.00 77.75 85 PHE A N 1
ATOM 633 C CA . PHE A 1 85 ? 19.310 -0.017 -43.270 1.00 77.75 85 PHE A CA 1
ATOM 634 C C . PHE A 1 85 ? 19.417 1.447 -42.827 1.00 77.75 85 PHE A C 1
ATOM 636 O O . PHE A 1 85 ? 20.349 1.809 -42.103 1.00 77.75 85 PHE A O 1
ATOM 643 N N . TRP A 1 86 ? 18.446 2.283 -43.204 1.00 79.75 86 TRP A N 1
ATOM 644 C CA . TRP A 1 86 ? 18.367 3.666 -42.741 1.00 79.75 86 TRP A CA 1
ATOM 645 C C . TRP A 1 86 ? 18.088 3.751 -41.232 1.00 79.75 86 TRP A C 1
ATOM 647 O O . TRP A 1 86 ? 18.797 4.471 -40.526 1.00 79.75 86 TRP A O 1
ATOM 657 N N . ILE A 1 87 ? 17.128 2.970 -40.720 1.00 78.69 87 ILE A N 1
ATOM 658 C CA . ILE A 1 87 ? 16.801 2.877 -39.289 1.00 78.69 87 ILE A CA 1
ATOM 659 C C . ILE A 1 87 ? 18.001 2.341 -38.505 1.00 78.69 87 ILE A C 1
ATOM 661 O O . ILE A 1 87 ? 18.413 2.975 -37.538 1.00 78.69 87 ILE A O 1
ATOM 665 N N . TYR A 1 88 ? 18.619 1.241 -38.942 1.00 78.06 88 TYR A N 1
ATOM 666 C CA . TYR A 1 88 ? 19.796 0.658 -38.293 1.00 78.06 88 TYR A CA 1
ATOM 667 C C . TYR A 1 88 ? 20.951 1.658 -38.211 1.00 78.06 88 TYR A C 1
ATOM 669 O O . TYR A 1 88 ? 21.518 1.847 -37.136 1.00 78.06 88 TYR A O 1
ATOM 677 N N . GLY A 1 89 ? 21.269 2.357 -39.306 1.00 73.81 89 GLY A N 1
ATOM 678 C CA . GLY A 1 89 ? 22.330 3.367 -39.316 1.00 73.81 89 GLY A CA 1
ATOM 679 C C . GLY A 1 89 ? 22.034 4.551 -38.390 1.00 73.81 89 GLY A C 1
ATOM 680 O O . GLY A 1 89 ? 22.924 5.025 -37.680 1.00 73.81 89 GLY A O 1
ATOM 681 N N . LYS A 1 90 ? 20.774 5.003 -38.345 1.00 73.44 90 LYS A N 1
ATOM 682 C CA . LYS A 1 90 ? 20.341 6.115 -37.487 1.00 73.44 90 LYS A CA 1
ATOM 683 C C . LYS A 1 90 ? 20.339 5.721 -36.007 1.00 73.44 90 LYS A C 1
ATOM 685 O O . LYS A 1 90 ? 20.878 6.470 -35.196 1.00 73.44 90 LYS A O 1
ATOM 690 N N . VAL A 1 91 ? 19.796 4.549 -35.669 1.00 74.69 91 VAL A N 1
ATOM 691 C CA . VAL A 1 91 ? 19.749 3.987 -34.308 1.00 74.69 91 VAL A CA 1
ATOM 692 C C . VAL A 1 91 ? 21.156 3.706 -33.796 1.00 74.69 91 VAL A C 1
ATOM 694 O O . VAL A 1 91 ? 21.466 4.056 -32.665 1.00 74.69 91 VAL A O 1
ATOM 697 N N . TRP A 1 92 ? 22.052 3.170 -34.624 1.00 67.06 92 TRP A N 1
ATOM 698 C CA . TRP A 1 92 ? 23.437 2.899 -34.236 1.00 67.06 92 TRP A CA 1
ATOM 699 C C . TRP A 1 92 ? 24.268 4.177 -34.033 1.00 67.06 92 TRP A C 1
ATOM 701 O O . TRP A 1 92 ? 25.039 4.277 -33.076 1.00 67.06 92 TRP A O 1
ATOM 711 N N . ALA A 1 93 ? 24.077 5.196 -34.879 1.00 66.94 93 ALA A N 1
ATOM 712 C CA . ALA A 1 93 ? 24.708 6.503 -34.691 1.00 66.94 93 ALA A CA 1
ATOM 713 C C . ALA A 1 93 ? 24.171 7.241 -33.447 1.00 66.94 93 ALA A C 1
ATOM 715 O O . ALA A 1 93 ? 24.935 7.916 -32.755 1.00 66.94 93 ALA A O 1
ATOM 716 N N . LEU A 1 94 ? 22.878 7.080 -33.138 1.00 63.94 94 LEU A N 1
ATOM 717 C CA . LEU A 1 94 ? 22.223 7.615 -31.939 1.00 63.94 94 LEU A CA 1
ATOM 718 C C . LEU A 1 94 ? 22.648 6.847 -30.665 1.00 63.94 94 LEU A C 1
ATOM 720 O O . LEU A 1 94 ? 22.908 7.460 -29.624 1.00 63.94 94 LEU A O 1
ATOM 724 N N . SER A 1 95 ? 22.805 5.519 -30.771 1.00 67.25 95 SER A N 1
ATOM 725 C CA . SER A 1 95 ? 23.266 4.577 -29.728 1.00 67.25 95 SER A CA 1
ATOM 726 C C . SER A 1 95 ? 24.604 4.959 -29.130 1.00 67.25 95 SER A C 1
ATOM 728 O O . SER A 1 95 ? 24.818 4.757 -27.940 1.00 67.25 95 SER A O 1
ATOM 730 N N . ARG A 1 96 ? 25.503 5.524 -29.934 1.00 68.56 96 ARG A N 1
ATOM 731 C CA . ARG A 1 96 ? 26.909 5.717 -29.575 1.00 68.56 96 ARG A CA 1
ATOM 732 C C . ARG A 1 96 ? 27.171 6.873 -28.594 1.00 68.56 96 ARG A C 1
ATOM 734 O O . ARG A 1 96 ? 28.311 7.054 -28.185 1.00 68.56 96 ARG A O 1
ATOM 741 N N . LYS A 1 97 ? 26.158 7.677 -28.243 1.00 68.69 97 LYS A N 1
ATOM 742 C CA . LYS A 1 97 ? 26.327 8.851 -27.361 1.00 68.69 97 LYS A CA 1
ATOM 743 C C . LYS A 1 97 ? 25.394 8.864 -26.153 1.00 68.69 97 LYS A C 1
ATOM 745 O O . LYS A 1 97 ? 25.852 9.187 -25.068 1.00 68.69 97 LYS A O 1
ATOM 750 N N . TRP A 1 98 ? 24.113 8.542 -26.337 1.00 68.75 98 TRP A N 1
ATOM 751 C CA . TRP A 1 98 ? 23.098 8.675 -25.277 1.00 68.75 98 TRP A CA 1
ATOM 752 C C . TRP A 1 98 ? 21.991 7.620 -25.330 1.00 68.75 98 TRP A C 1
ATOM 754 O O . TRP A 1 98 ? 21.263 7.454 -24.356 1.00 68.75 98 TRP A O 1
ATOM 764 N N . PHE A 1 99 ? 21.839 6.889 -26.440 1.00 75.50 99 PHE A N 1
ATOM 765 C CA . PHE A 1 99 ? 20.717 5.961 -26.569 1.00 75.50 99 PHE A CA 1
ATOM 766 C C . PHE A 1 99 ? 20.875 4.698 -25.728 1.00 75.50 99 PHE A C 1
ATOM 768 O O . PHE A 1 99 ? 19.862 4.180 -25.291 1.00 75.50 99 PHE A O 1
ATOM 775 N N . THR A 1 100 ? 22.087 4.256 -25.384 1.00 81.44 100 THR A N 1
ATOM 776 C CA . THR A 1 100 ? 22.252 3.182 -24.386 1.00 81.44 100 THR A CA 1
ATOM 777 C C . THR A 1 100 ? 21.740 3.605 -23.005 1.00 81.44 100 THR A C 1
ATOM 779 O O . THR A 1 100 ? 21.031 2.838 -22.363 1.00 81.44 100 THR A O 1
ATOM 782 N N . HIS A 1 101 ? 22.019 4.839 -22.575 1.00 81.94 101 HIS A N 1
ATOM 783 C CA . HIS A 1 101 ? 21.514 5.387 -21.312 1.00 81.94 101 HIS A CA 1
ATOM 784 C C . HIS A 1 101 ? 20.001 5.619 -21.343 1.00 81.94 101 HIS A C 1
ATOM 786 O O . HIS A 1 101 ? 19.306 5.234 -20.408 1.00 81.94 101 HIS A O 1
ATOM 792 N N . PHE A 1 102 ? 19.477 6.192 -22.430 1.00 85.56 102 PHE A N 1
ATOM 793 C CA . PHE A 1 102 ? 18.038 6.410 -22.601 1.00 85.56 102 PHE A CA 1
ATOM 794 C C . PHE A 1 102 ? 17.258 5.093 -22.703 1.00 85.56 102 PHE A C 1
ATOM 796 O O . PHE A 1 102 ? 16.200 4.953 -22.101 1.00 85.56 102 PHE A O 1
ATOM 803 N N . PHE A 1 103 ? 17.792 4.110 -23.427 1.00 85.38 103 PHE A N 1
ATOM 804 C CA . PHE A 1 103 ? 17.210 2.776 -23.529 1.00 85.38 103 PHE A CA 1
ATOM 805 C C . PHE A 1 103 ? 17.174 2.086 -22.167 1.00 85.38 103 PHE A C 1
ATOM 807 O O . PHE A 1 103 ? 16.136 1.562 -21.780 1.00 85.38 103 PHE A O 1
ATOM 814 N N . LEU A 1 104 ? 18.273 2.135 -21.411 1.00 85.19 104 LEU A N 1
ATOM 815 C CA . LEU A 1 104 ? 18.323 1.550 -20.074 1.00 85.19 104 LEU A CA 1
ATOM 816 C C . LEU A 1 104 ? 17.359 2.259 -19.111 1.00 85.19 104 LEU A C 1
ATOM 818 O O . LEU A 1 104 ? 16.652 1.592 -18.362 1.00 85.19 104 LEU A O 1
ATOM 822 N N . PHE A 1 105 ? 17.256 3.589 -19.185 1.00 87.81 105 PHE A N 1
ATOM 823 C CA . PHE A 1 105 ? 16.244 4.350 -18.449 1.00 87.81 105 PHE A CA 1
ATOM 824 C C . PHE A 1 105 ? 14.819 3.910 -18.812 1.00 87.81 105 PHE A C 1
ATOM 826 O O . PHE A 1 105 ? 13.999 3.707 -17.922 1.00 87.81 105 PHE A O 1
ATOM 833 N N . LEU A 1 106 ? 14.531 3.708 -20.101 1.00 89.94 106 LEU A N 1
ATOM 834 C CA . LEU A 1 106 ? 13.229 3.233 -20.570 1.00 89.94 106 LEU A CA 1
ATOM 835 C C . LEU A 1 106 ? 12.928 1.823 -20.051 1.00 89.94 106 LEU A C 1
ATOM 837 O O . LEU A 1 106 ? 11.817 1.582 -19.592 1.00 89.94 106 LEU A O 1
ATOM 841 N N . VAL A 1 107 ? 13.907 0.915 -20.064 1.00 91.62 107 VAL A N 1
ATOM 842 C CA . VAL A 1 107 ? 13.759 -0.438 -19.502 1.00 91.62 107 VAL A CA 1
ATOM 843 C C . VAL A 1 107 ? 13.410 -0.375 -18.016 1.00 91.62 107 VAL A C 1
ATOM 845 O O . VAL A 1 107 ? 12.462 -1.033 -17.593 1.00 91.62 107 VAL A O 1
ATOM 848 N N . VAL A 1 108 ? 14.114 0.450 -17.234 1.00 90.50 108 VAL A N 1
ATOM 849 C CA . VAL A 1 108 ? 13.805 0.638 -15.807 1.00 90.50 108 VAL A CA 1
ATOM 850 C C . VAL A 1 108 ? 12.421 1.263 -15.627 1.00 90.50 108 VAL A C 1
ATOM 852 O O . VAL A 1 108 ? 11.648 0.782 -14.809 1.00 90.50 108 VAL A O 1
ATOM 855 N N . A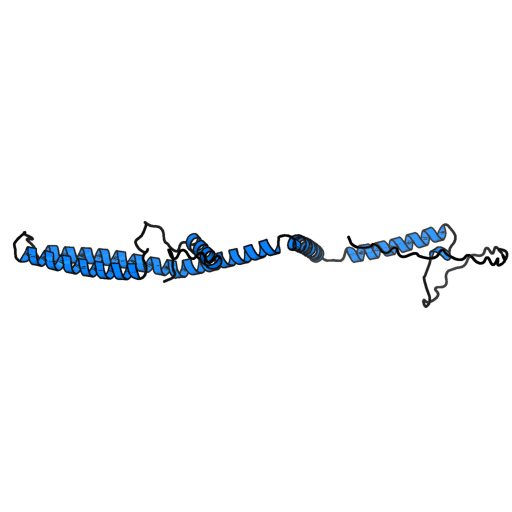LA A 1 109 ? 12.058 2.275 -16.420 1.00 91.50 109 ALA A N 1
ATOM 856 C CA . ALA A 1 109 ? 10.736 2.894 -16.356 1.00 91.50 109 ALA A CA 1
ATOM 857 C C . ALA A 1 109 ? 9.615 1.892 -16.676 1.00 91.50 109 ALA A C 1
ATOM 859 O O . ALA A 1 109 ? 8.639 1.810 -15.936 1.00 91.50 109 ALA A O 1
ATOM 860 N N . ALA A 1 110 ? 9.763 1.088 -17.731 1.00 93.94 110 ALA A N 1
ATOM 861 C CA . ALA A 1 110 ? 8.803 0.047 -18.090 1.00 93.94 110 ALA A CA 1
ATOM 862 C C . ALA A 1 110 ? 8.688 -1.023 -16.995 1.00 93.94 110 ALA A C 1
ATOM 864 O O . ALA A 1 110 ? 7.580 -1.440 -16.657 1.00 93.94 110 ALA A O 1
ATOM 865 N N . TYR A 1 111 ? 9.815 -1.425 -16.404 1.00 92.75 111 TYR A N 1
ATOM 866 C CA . TYR A 1 111 ? 9.837 -2.365 -15.287 1.00 92.75 111 TYR A CA 1
ATOM 867 C C . TYR A 1 111 ? 9.140 -1.790 -14.041 1.00 92.75 111 TYR A C 1
ATOM 869 O O . TYR A 1 111 ? 8.332 -2.485 -13.428 1.00 92.75 111 TYR A O 1
ATOM 877 N N . SER A 1 112 ? 9.340 -0.505 -13.727 1.00 94.12 112 SER A N 1
ATOM 878 C CA . SER A 1 112 ? 8.617 0.196 -12.654 1.00 94.12 112 SER A CA 1
ATOM 879 C C . SER A 1 112 ? 7.116 0.307 -12.919 1.00 94.12 112 SER A C 1
ATOM 881 O O . SER A 1 112 ? 6.330 0.165 -11.989 1.00 94.12 112 SER A O 1
ATOM 883 N N . LEU A 1 113 ? 6.698 0.554 -14.167 1.00 95.56 113 LEU A N 1
ATOM 884 C CA . LEU A 1 113 ? 5.279 0.612 -14.541 1.00 95.56 113 LEU A CA 1
ATOM 885 C C . LEU A 1 113 ? 4.606 -0.757 -14.394 1.00 95.56 113 LEU A C 1
ATOM 887 O O . LEU A 1 113 ? 3.495 -0.840 -13.874 1.00 95.56 113 LEU A O 1
ATOM 891 N N . LEU A 1 114 ? 5.289 -1.828 -14.814 1.00 95.88 114 LEU A N 1
ATOM 892 C CA . LEU A 1 114 ? 4.802 -3.199 -14.661 1.00 95.88 114 LEU A CA 1
ATOM 893 C C . LEU A 1 114 ? 4.716 -3.603 -13.185 1.00 95.88 114 LEU A C 1
ATOM 895 O O . LEU A 1 114 ? 3.690 -4.125 -12.755 1.00 95.88 114 LEU A O 1
ATOM 899 N N . GLY A 1 115 ? 5.768 -3.329 -12.408 1.00 93.44 115 GLY A N 1
ATOM 900 C CA . GLY A 1 115 ? 5.779 -3.570 -10.966 1.00 93.44 115 GLY A CA 1
ATOM 901 C C . GLY A 1 115 ? 4.691 -2.770 -10.252 1.00 93.44 115 GLY A C 1
ATOM 902 O O . GLY A 1 115 ? 3.935 -3.328 -9.464 1.00 93.44 115 GLY A O 1
ATOM 903 N N . GLY A 1 116 ? 4.534 -1.491 -10.598 1.00 93.25 116 GLY A N 1
ATOM 904 C CA . GLY A 1 116 ? 3.493 -0.635 -10.040 1.00 93.25 116 GLY A CA 1
ATOM 905 C C . GLY A 1 116 ? 2.083 -1.136 -10.351 1.00 93.25 116 GLY A C 1
ATOM 906 O O . GLY A 1 116 ? 1.234 -1.151 -9.467 1.00 93.25 116 GLY A O 1
ATOM 907 N N . PHE A 1 117 ? 1.836 -1.622 -11.571 1.00 95.06 117 PHE A N 1
ATOM 908 C CA . PHE A 1 117 ? 0.563 -2.261 -11.913 1.00 95.06 117 PHE A CA 1
ATOM 909 C C . PHE A 1 117 ? 0.308 -3.534 -11.090 1.00 95.06 117 PHE A C 1
ATOM 911 O O . PHE A 1 117 ? -0.820 -3.754 -10.648 1.00 95.06 117 PHE A O 1
ATOM 918 N N . LEU A 1 118 ? 1.341 -4.356 -10.875 1.00 94.06 118 LEU A N 1
ATOM 919 C CA . LEU A 1 118 ? 1.243 -5.585 -10.087 1.00 94.06 118 LEU A CA 1
ATOM 920 C C . LEU A 1 118 ? 0.914 -5.287 -8.617 1.00 94.06 118 LEU A C 1
ATOM 922 O O . LEU A 1 118 ? -0.046 -5.847 -8.092 1.00 94.06 118 LEU A O 1
ATOM 926 N N . PHE A 1 119 ? 1.650 -4.369 -7.986 1.00 92.44 119 PHE A N 1
ATOM 927 C CA . PHE A 1 119 ? 1.408 -3.968 -6.597 1.00 92.44 119 PHE A CA 1
ATOM 928 C C . PHE A 1 119 ? 0.040 -3.309 -6.419 1.00 92.44 119 PHE A C 1
ATOM 930 O O . PHE A 1 119 ? -0.706 -3.711 -5.538 1.00 92.44 119 PHE A O 1
ATOM 937 N N . MET A 1 120 ? -0.357 -2.395 -7.309 1.00 91.50 120 MET A N 1
ATOM 938 C CA . MET A 1 120 ? -1.696 -1.792 -7.274 1.00 91.50 120 MET A CA 1
ATOM 939 C C . MET A 1 120 ? -2.803 -2.858 -7.307 1.00 91.50 120 MET A C 1
ATOM 941 O O . MET A 1 120 ? -3.831 -2.718 -6.649 1.00 91.50 120 MET A O 1
ATOM 945 N N . LYS A 1 121 ? -2.622 -3.930 -8.088 1.00 92.56 121 LYS A N 1
ATOM 946 C CA . LYS A 1 121 ? -3.622 -4.999 -8.194 1.00 92.56 121 LYS A CA 1
ATOM 947 C C . LYS A 1 121 ? -3.671 -5.916 -6.978 1.00 92.56 121 LYS A C 1
ATOM 949 O O . LYS A 1 121 ? -4.769 -6.311 -6.603 1.00 92.56 121 LYS A O 1
ATOM 954 N N . ILE A 1 122 ? -2.520 -6.278 -6.423 1.00 91.56 122 ILE A N 1
ATOM 955 C CA . ILE A 1 122 ? -2.436 -7.206 -5.290 1.00 91.56 122 ILE A CA 1
ATOM 956 C C . ILE A 1 122 ? -2.735 -6.456 -3.991 1.00 91.56 122 ILE A C 1
ATOM 958 O O . ILE A 1 122 ? -3.722 -6.739 -3.316 1.00 91.56 122 ILE A O 1
ATOM 962 N N . GLU A 1 123 ? -1.933 -5.441 -3.698 1.00 89.31 123 GLU A N 1
ATOM 963 C CA . GLU A 1 123 ? -1.957 -4.717 -2.431 1.00 89.31 123 GLU A CA 1
ATOM 964 C C . GLU A 1 123 ? -3.158 -3.773 -2.332 1.00 89.31 123 GLU A C 1
ATOM 966 O O . GLU A 1 123 ? -3.782 -3.665 -1.282 1.00 89.31 123 GLU A O 1
ATOM 971 N N . GLY A 1 124 ? -3.560 -3.143 -3.444 1.00 86.19 124 GLY A N 1
ATOM 972 C CA . GLY A 1 124 ? -4.755 -2.290 -3.463 1.00 86.19 124 GLY A CA 1
ATOM 973 C C . GLY A 1 124 ? -6.055 -3.069 -3.233 1.00 86.19 124 GLY A C 1
ATOM 974 O O . GLY A 1 124 ? -7.016 -2.534 -2.676 1.00 86.19 124 GLY A O 1
ATOM 975 N N . GLY A 1 125 ? -6.088 -4.349 -3.621 1.00 86.44 125 GLY A N 1
ATOM 976 C CA . GLY A 1 125 ? -7.192 -5.249 -3.288 1.00 86.44 125 GLY A CA 1
ATOM 977 C C . GLY A 1 125 ? -7.243 -5.546 -1.790 1.00 86.44 125 GLY A C 1
ATOM 978 O O . GLY A 1 125 ? -8.283 -5.340 -1.164 1.00 86.44 125 GLY A O 1
ATOM 979 N N . ALA A 1 126 ? -6.107 -5.952 -1.217 1.00 86.06 126 ALA A N 1
ATOM 980 C CA . ALA A 1 126 ? -5.985 -6.259 0.208 1.00 86.06 126 ALA A CA 1
ATOM 981 C C . ALA A 1 126 ? -6.308 -5.046 1.103 1.00 86.06 126 ALA A C 1
ATOM 983 O O . ALA A 1 126 ? -7.066 -5.175 2.064 1.00 86.06 126 ALA A O 1
ATOM 984 N N . GLU A 1 127 ? -5.821 -3.855 0.740 1.00 84.50 127 GLU A N 1
ATOM 985 C CA . GLU A 1 127 ? -6.120 -2.593 1.433 1.00 84.50 127 GLU A CA 1
ATOM 986 C C . GLU A 1 127 ? -7.632 -2.315 1.467 1.00 84.50 127 GLU A C 1
ATOM 988 O O . GLU A 1 127 ? -8.195 -1.953 2.503 1.00 84.50 127 GLU A O 1
ATOM 993 N N . THR A 1 128 ? -8.312 -2.528 0.336 1.00 85.31 128 THR A N 1
ATOM 994 C CA . THR A 1 128 ? -9.759 -2.305 0.229 1.00 85.31 128 THR A CA 1
ATOM 995 C C . THR A 1 128 ? -10.537 -3.264 1.130 1.00 85.31 128 THR A C 1
ATOM 997 O O . THR A 1 128 ? -11.475 -2.843 1.812 1.00 85.31 128 THR A O 1
ATOM 1000 N N . GLU A 1 129 ? -10.162 -4.543 1.156 1.00 86.44 129 GLU A N 1
ATOM 1001 C CA . GLU A 1 129 ? -10.812 -5.541 2.011 1.00 86.44 129 GLU A CA 1
ATOM 1002 C C . GLU A 1 129 ? -10.604 -5.238 3.499 1.00 86.44 129 GLU A C 1
ATOM 1004 O O . GLU A 1 129 ? -11.574 -5.232 4.263 1.00 86.44 129 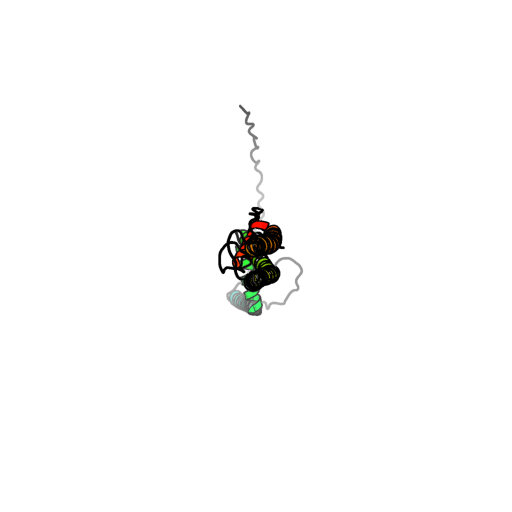GLU A O 1
ATOM 1009 N N . ALA A 1 130 ? -9.379 -4.892 3.901 1.00 84.62 130 ALA A N 1
ATOM 1010 C CA . ALA A 1 130 ? -9.066 -4.526 5.280 1.00 84.62 130 ALA A CA 1
ATOM 1011 C C . ALA A 1 130 ? -9.832 -3.268 5.730 1.00 84.62 130 ALA A C 1
ATOM 1013 O O . ALA A 1 130 ? -10.392 -3.222 6.829 1.00 84.62 130 ALA A O 1
ATOM 1014 N N . TYR A 1 131 ? -9.934 -2.259 4.858 1.00 84.75 131 TYR A N 1
ATOM 1015 C CA . TYR A 1 131 ? -10.741 -1.069 5.122 1.00 84.75 131 TYR A CA 1
ATOM 1016 C C . TYR A 1 131 ? -12.224 -1.412 5.334 1.00 84.75 131 TYR A C 1
ATOM 1018 O O . TYR A 1 131 ? -12.855 -0.921 6.279 1.00 84.75 131 TYR A O 1
ATOM 1026 N N . LEU A 1 132 ? -12.792 -2.262 4.472 1.00 87.81 132 LEU A N 1
ATOM 1027 C CA . LEU A 1 132 ? -14.190 -2.679 4.576 1.00 87.81 132 LEU A CA 1
ATOM 1028 C C . LEU A 1 132 ? -14.466 -3.451 5.871 1.00 87.81 132 LEU A C 1
ATOM 1030 O O . LEU A 1 132 ? -15.507 -3.203 6.492 1.00 87.81 132 LEU A O 1
ATOM 1034 N N . ASP A 1 133 ? -13.548 -4.318 6.308 1.00 89.06 133 ASP A N 1
ATOM 1035 C CA . ASP A 1 133 ? -13.689 -5.022 7.586 1.00 89.06 133 ASP A CA 1
ATOM 1036 C C . ASP A 1 133 ? -13.707 -4.039 8.762 1.00 89.06 133 ASP A C 1
ATOM 1038 O O . ASP A 1 133 ? -14.649 -4.051 9.555 1.00 89.06 133 ASP A O 1
ATOM 1042 N N . ILE A 1 134 ? -12.775 -3.084 8.827 1.00 88.62 134 ILE A N 1
ATOM 1043 C CA . ILE A 1 134 ? -12.752 -2.072 9.900 1.00 88.62 134 ILE A CA 1
ATOM 1044 C C . ILE A 1 134 ? -14.061 -1.269 9.950 1.00 88.62 134 ILE A C 1
ATOM 1046 O O . ILE A 1 134 ? -14.603 -0.997 11.031 1.00 88.62 134 ILE A O 1
ATOM 1050 N N . VAL A 1 135 ? -14.602 -0.884 8.790 1.00 88.50 135 VAL A N 1
ATOM 1051 C CA . VAL A 1 135 ? -15.893 -0.182 8.712 1.00 88.50 135 VAL A CA 1
ATOM 1052 C C . VAL A 1 135 ? -17.035 -1.071 9.215 1.00 88.50 135 VAL A C 1
ATOM 1054 O O . VAL A 1 135 ? -17.927 -0.576 9.915 1.00 88.50 135 VAL A O 1
ATOM 1057 N N . ALA A 1 136 ? -17.018 -2.367 8.905 1.00 91.38 136 ALA A N 1
ATOM 1058 C CA . ALA A 1 136 ? -17.994 -3.326 9.414 1.00 91.38 136 ALA A CA 1
ATOM 1059 C C . ALA A 1 136 ? -17.872 -3.514 10.938 1.00 91.38 136 ALA A C 1
ATOM 1061 O O . ALA A 1 136 ? -18.878 -3.404 11.646 1.00 91.38 136 ALA A O 1
ATOM 1062 N N . GLN A 1 137 ? -16.655 -3.685 11.468 1.00 91.94 137 GLN A N 1
ATOM 1063 C CA . GLN A 1 137 ? -16.390 -3.799 12.907 1.00 91.94 137 GLN A CA 1
ATOM 1064 C C . GLN A 1 137 ? -16.883 -2.567 13.674 1.00 91.94 137 GLN A C 1
ATOM 1066 O O . GLN A 1 137 ? -17.506 -2.698 14.728 1.00 91.94 137 GLN A O 1
ATOM 1071 N N . ARG A 1 138 ? -16.700 -1.362 13.121 1.00 91.50 138 ARG A N 1
ATOM 1072 C CA . ARG A 1 138 ? -17.207 -0.120 13.727 1.00 91.50 138 ARG A CA 1
ATOM 1073 C C . ARG A 1 138 ? -18.733 -0.099 13.834 1.00 91.50 138 ARG A C 1
ATOM 1075 O O . ARG A 1 138 ? -19.275 0.349 14.844 1.00 91.50 138 ARG A O 1
ATOM 1082 N N . LYS A 1 139 ? -19.437 -0.585 12.807 1.00 94.00 139 LYS A N 1
ATOM 1083 C CA . LYS A 1 139 ? -20.905 -0.712 12.838 1.00 94.00 139 LYS A CA 1
ATOM 1084 C C . LYS A 1 139 ? -21.347 -1.751 13.869 1.00 94.00 139 LYS A C 1
ATOM 1086 O O . LYS A 1 139 ? -22.294 -1.494 14.609 1.00 94.00 139 LYS A O 1
ATOM 1091 N N . ASN A 1 140 ? -20.633 -2.873 13.963 1.00 94.81 140 ASN A N 1
ATOM 1092 C CA . ASN A 1 140 ? -20.900 -3.918 14.953 1.00 94.81 140 ASN A CA 1
ATOM 1093 C C . ASN A 1 140 ? -20.664 -3.432 16.390 1.00 94.81 140 ASN A C 1
ATOM 1095 O O . ASN A 1 140 ? -21.460 -3.747 17.273 1.00 94.81 140 ASN A O 1
ATOM 1099 N N . LEU A 1 141 ? -19.622 -2.629 16.627 1.00 95.50 141 LEU A N 1
ATOM 1100 C CA . LEU A 1 141 ? -19.385 -1.962 17.910 1.00 95.50 141 LEU A CA 1
ATOM 1101 C C . LEU A 1 141 ? -20.573 -1.072 18.286 1.00 95.50 141 LEU A C 1
ATOM 1103 O O . LEU A 1 141 ? -21.104 -1.176 19.390 1.00 95.50 141 LEU A O 1
ATOM 1107 N N . LEU A 1 142 ? -21.012 -0.214 17.360 1.00 95.62 142 LEU A N 1
ATOM 1108 C CA . LEU A 1 142 ? -22.131 0.693 17.608 1.00 95.62 142 LEU A CA 1
ATOM 1109 C C . LEU A 1 142 ? -23.425 -0.075 17.921 1.00 95.62 142 LEU A C 1
ATOM 1111 O O . LEU A 1 142 ? -24.169 0.319 18.818 1.00 95.62 142 LEU A O 1
ATOM 1115 N N . ALA A 1 143 ? -23.672 -1.182 17.216 1.00 95.56 143 ALA A N 1
ATOM 1116 C CA . ALA A 1 143 ? -24.810 -2.057 17.477 1.00 95.56 143 ALA A CA 1
ATOM 1117 C C . ALA A 1 143 ? -24.742 -2.698 18.876 1.00 95.56 143 ALA A C 1
ATOM 1119 O O . ALA A 1 143 ? -25.742 -2.686 19.591 1.00 95.56 143 ALA A O 1
ATOM 1120 N N . HIS A 1 144 ? -23.569 -3.182 19.304 1.00 95.06 144 HIS A N 1
ATOM 1121 C CA . HIS A 1 144 ? -23.383 -3.730 20.653 1.00 95.06 144 HIS A CA 1
ATOM 1122 C C . HIS A 1 144 ? -23.584 -2.677 21.742 1.00 95.06 144 HIS A C 1
ATOM 1124 O O . HIS A 1 144 ? -24.311 -2.927 22.698 1.00 95.06 144 HIS A O 1
ATOM 1130 N N . ILE A 1 145 ? -22.995 -1.486 21.595 1.00 95.06 145 ILE A N 1
ATOM 1131 C CA . ILE A 1 145 ? -23.174 -0.399 22.570 1.00 95.06 145 ILE A CA 1
ATOM 1132 C C . ILE A 1 145 ? -24.652 -0.013 22.675 1.00 95.06 145 ILE A C 1
ATOM 1134 O O . ILE A 1 145 ? -25.157 0.213 23.774 1.00 95.06 145 ILE A O 1
ATOM 1138 N N . ARG A 1 146 ? -25.365 0.028 21.544 1.00 94.75 146 ARG A N 1
ATOM 1139 C CA . ARG A 1 146 ? -26.806 0.290 21.532 1.00 94.75 146 ARG A CA 1
ATOM 1140 C C . ARG A 1 146 ? -27.591 -0.798 22.266 1.00 94.75 146 ARG A C 1
ATOM 1142 O O . ARG A 1 146 ? -28.457 -0.460 23.064 1.00 94.75 146 ARG A O 1
ATOM 1149 N N . HIS A 1 147 ? -27.271 -2.069 22.039 1.00 95.44 147 HIS A N 1
ATOM 1150 C CA . HIS A 1 147 ? -27.905 -3.175 22.756 1.00 95.44 147 HIS A CA 1
ATOM 1151 C C . HIS A 1 147 ? -27.671 -3.073 24.268 1.00 95.44 147 HIS A C 1
ATOM 1153 O O . HIS A 1 147 ? -28.619 -3.150 25.042 1.00 95.44 147 HIS A O 1
ATOM 1159 N N . LEU A 1 148 ? -26.429 -2.807 24.691 1.00 93.88 148 LEU A N 1
ATOM 1160 C CA . LEU A 1 148 ? -26.105 -2.573 26.102 1.00 93.88 148 LEU A CA 1
ATOM 1161 C C . LEU A 1 148 ? -26.900 -1.387 26.666 1.00 93.88 148 LEU A C 1
ATOM 1163 O O . LEU A 1 148 ? -27.403 -1.448 27.784 1.00 93.88 148 LEU A O 1
ATOM 1167 N N . TYR A 1 149 ? -27.038 -0.302 25.901 1.00 91.75 149 TYR A N 1
ATOM 1168 C CA . TYR A 1 149 ? -27.829 0.851 26.325 1.00 91.75 149 TYR A CA 1
ATOM 1169 C C . TYR A 1 149 ? -29.298 0.493 26.582 1.00 91.75 149 TYR A C 1
ATOM 1171 O O . TYR A 1 149 ? -29.861 0.973 27.564 1.00 91.75 149 TYR A O 1
ATOM 1179 N N . GLU A 1 150 ? -29.904 -0.325 25.717 1.00 93.62 150 GLU A N 1
ATOM 1180 C CA . GLU A 1 150 ? -31.299 -0.770 25.829 1.00 93.62 150 GLU A CA 1
ATOM 1181 C C . GLU A 1 150 ? -31.490 -1.779 26.981 1.00 93.62 150 GLU A C 1
ATOM 1183 O O . GLU A 1 150 ? -32.473 -1.688 27.715 1.00 93.62 150 GLU A O 1
ATOM 1188 N N . GLU A 1 151 ? -30.528 -2.682 27.194 1.00 93.19 151 GLU A N 1
ATOM 1189 C CA . GLU A 1 151 ? -30.559 -3.727 28.229 1.00 93.19 151 GLU A CA 1
ATOM 1190 C C . GLU A 1 151 ? -30.486 -3.172 29.662 1.00 93.19 151 GLU A C 1
ATOM 1192 O O . GLU A 1 151 ? -31.192 -3.646 30.552 1.00 93.19 151 GLU A O 1
ATOM 1197 N N . PHE A 1 152 ? -29.662 -2.146 29.894 1.00 91.00 152 PHE A N 1
ATOM 1198 C CA . PHE A 1 152 ? -29.383 -1.619 31.238 1.00 91.00 152 PHE A CA 1
ATOM 1199 C C . PHE A 1 152 ? -30.187 -0.354 31.604 1.00 91.00 152 PHE A C 1
ATOM 1201 O O . PHE A 1 152 ? -29.832 0.352 32.554 1.00 91.00 152 PHE A O 1
ATOM 1208 N N . GLN A 1 153 ? -31.280 -0.044 30.894 1.00 88.88 153 GLN A N 1
ATOM 1209 C CA . GLN A 1 153 ? -32.165 1.072 31.263 1.00 88.88 153 GLN A CA 1
ATOM 1210 C C . GLN A 1 153 ? -32.864 0.850 32.629 1.00 88.88 153 GLN A C 1
ATOM 1212 O O . GLN A 1 153 ? -33.274 -0.270 32.932 1.00 88.88 153 GLN A O 1
ATOM 1217 N N . PRO A 1 154 ? -33.093 1.904 33.445 1.00 88.44 154 PRO A N 1
ATOM 1218 C CA . PRO A 1 154 ? -32.592 3.265 33.277 1.00 88.44 154 PRO A CA 1
ATOM 1219 C C . PRO A 1 154 ? -31.120 3.369 33.702 1.00 88.44 154 PRO A C 1
ATOM 1221 O O . PRO A 1 154 ? -30.743 2.959 34.800 1.00 88.44 154 PRO A O 1
ATOM 1224 N N . ILE A 1 155 ? -30.296 3.989 32.858 1.00 85.75 155 ILE A N 1
ATOM 1225 C CA . ILE A 1 155 ? -28.883 4.227 33.171 1.00 85.75 155 ILE A CA 1
ATOM 1226 C C . ILE A 1 155 ? -28.789 5.466 34.060 1.00 85.75 155 ILE A C 1
ATOM 1228 O O . ILE A 1 155 ? -29.036 6.588 33.616 1.00 85.75 155 ILE A O 1
ATOM 1232 N N . GLN A 1 156 ? -28.440 5.260 35.327 1.00 89.31 156 GLN A N 1
ATOM 1233 C CA . GLN A 1 156 ? -28.253 6.332 36.303 1.00 89.31 156 GLN A CA 1
ATOM 1234 C C . GLN A 1 156 ? -26.919 6.170 37.031 1.00 89.31 156 GLN A C 1
ATOM 1236 O O . GLN A 1 156 ? -26.547 5.067 37.443 1.00 89.31 156 GLN A O 1
ATOM 1241 N N . MET A 1 157 ? -26.218 7.288 37.220 1.00 84.19 157 MET A N 1
ATOM 1242 C CA . MET A 1 157 ? -24.963 7.349 37.971 1.00 84.19 157 MET A CA 1
ATOM 1243 C C . MET A 1 157 ? -25.164 6.833 39.401 1.00 84.19 157 MET A C 1
ATOM 1245 O O . MET A 1 157 ? -26.108 7.227 40.082 1.00 84.19 157 MET A O 1
ATOM 1249 N N . GLY A 1 158 ? -24.279 5.943 39.852 1.00 82.31 158 GLY A N 1
ATOM 1250 C CA . GLY A 1 158 ? -24.335 5.361 41.198 1.00 82.31 158 GLY A CA 1
ATOM 1251 C C . GLY A 1 158 ? -25.341 4.218 41.379 1.00 82.31 158 GLY A C 1
ATOM 1252 O O . GLY A 1 158 ? -25.430 3.669 42.475 1.00 82.31 158 GLY A O 1
ATOM 1253 N N . THR A 1 159 ? -26.070 3.818 40.330 1.00 89.25 159 THR A N 1
ATOM 1254 C CA . THR A 1 159 ? -26.902 2.603 40.361 1.00 89.25 159 THR A CA 1
ATOM 1255 C C . THR A 1 159 ? -26.108 1.370 39.913 1.00 89.25 159 THR A C 1
ATOM 1257 O O . THR A 1 159 ? -25.183 1.506 39.106 1.00 89.25 159 THR A O 1
ATOM 1260 N N . PRO A 1 160 ? -26.474 0.152 40.368 1.00 89.56 160 PRO A N 1
ATOM 1261 C CA . PRO A 1 160 ? -25.840 -1.081 39.898 1.00 89.56 160 PRO A CA 1
ATOM 1262 C C . PRO A 1 160 ? -25.875 -1.221 38.369 1.00 89.56 160 PRO A C 1
ATOM 1264 O O . PRO A 1 160 ? -24.859 -1.544 37.763 1.00 89.56 160 PRO A O 1
ATOM 1267 N N . ASN A 1 161 ? -27.008 -0.893 37.735 1.00 89.94 161 ASN A N 1
ATOM 1268 C CA . ASN A 1 161 ? -27.160 -0.966 36.279 1.00 89.94 161 ASN A CA 1
ATOM 1269 C C . ASN A 1 161 ? -26.257 0.035 35.547 1.00 89.94 161 ASN A C 1
ATOM 1271 O O . ASN A 1 161 ? -25.655 -0.326 34.541 1.00 89.94 161 ASN A O 1
ATOM 1275 N N . GLY A 1 162 ? -26.108 1.260 36.066 1.00 90.31 162 GLY A N 1
ATOM 1276 C CA . GLY A 1 162 ? -25.193 2.252 35.494 1.00 90.31 162 GLY A CA 1
ATOM 1277 C C . GLY A 1 162 ? -23.732 1.796 35.528 1.00 90.31 162 GLY A C 1
ATOM 1278 O O . GLY A 1 162 ? -23.035 1.906 34.522 1.00 90.31 162 GLY A O 1
ATOM 1279 N N . MET A 1 163 ? -23.293 1.210 36.647 1.00 91.00 163 MET A N 1
ATOM 1280 C CA . MET A 1 163 ? -21.928 0.687 36.798 1.00 91.00 163 MET A CA 1
ATOM 1281 C C . MET A 1 163 ? -21.675 -0.542 35.907 1.00 91.00 163 MET A C 1
ATOM 1283 O O . MET A 1 163 ? -20.602 -0.673 35.317 1.00 91.00 163 MET A O 1
ATOM 1287 N N . LEU A 1 164 ? -22.666 -1.432 35.772 1.00 91.62 164 LEU A N 1
ATOM 1288 C CA . LEU A 1 164 ? -22.587 -2.586 34.871 1.00 91.62 164 LEU A CA 1
ATOM 1289 C C . LEU A 1 164 ? -22.537 -2.157 33.403 1.00 91.62 164 LEU A C 1
ATOM 1291 O O . LEU A 1 164 ? -21.706 -2.669 32.653 1.00 91.62 164 LEU A O 1
ATOM 1295 N N . TRP A 1 165 ? -23.376 -1.200 33.003 1.00 93.19 165 TRP A N 1
ATOM 1296 C CA . TRP A 1 165 ? -23.373 -0.655 31.649 1.00 93.19 165 TRP A CA 1
ATOM 1297 C C . TRP A 1 165 ? -22.027 -0.020 31.301 1.00 93.19 165 TRP A C 1
ATOM 1299 O O . TRP A 1 165 ? -21.481 -0.307 30.236 1.00 93.19 165 TRP A O 1
ATOM 1309 N N . GLU A 1 166 ? -21.467 0.797 32.199 1.00 91.50 166 GLU A N 1
ATOM 1310 C CA . GLU A 1 166 ? -20.158 1.424 32.004 1.00 91.50 166 GLU A CA 1
ATOM 1311 C C . GLU A 1 166 ? -19.065 0.358 31.849 1.00 91.50 166 GLU A C 1
ATOM 1313 O O . GLU A 1 166 ? -18.332 0.359 30.859 1.00 91.50 166 GLU A O 1
ATOM 1318 N N . GLY A 1 167 ? -19.022 -0.617 32.762 1.00 92.75 167 GLY A N 1
ATOM 1319 C CA . GLY A 1 167 ? -18.057 -1.712 32.709 1.00 92.75 167 GLY A CA 1
ATOM 1320 C C . GLY A 1 167 ? -18.150 -2.538 31.422 1.00 92.75 167 GLY A C 1
ATOM 1321 O O . GLY A 1 167 ? -17.126 -2.806 30.794 1.00 92.75 167 GLY A O 1
ATOM 1322 N N . GLN A 1 168 ? -19.354 -2.924 30.985 1.00 93.81 168 GLN A N 1
ATOM 1323 C CA . GLN A 1 168 ? -19.515 -3.697 29.745 1.00 93.81 168 GLN A CA 1
ATOM 1324 C C . GLN A 1 168 ? -19.220 -2.859 28.499 1.00 93.81 168 GLN A C 1
ATOM 1326 O O . GLN A 1 168 ? -18.557 -3.347 27.586 1.00 93.81 168 GLN A O 1
ATOM 1331 N N . SER A 1 169 ? -19.640 -1.594 28.471 1.00 93.75 169 SER A N 1
ATOM 1332 C CA . SER A 1 169 ? -19.377 -0.698 27.339 1.00 93.75 169 SER A CA 1
ATOM 1333 C C . SER A 1 169 ? 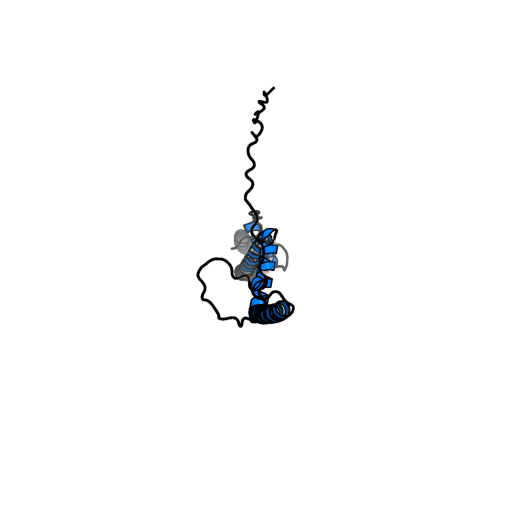-17.878 -0.460 27.155 1.00 93.75 169 SER A C 1
ATOM 1335 O O . SER A 1 169 ? -17.383 -0.535 26.031 1.00 93.75 169 SER A O 1
ATOM 1337 N N . ILE A 1 170 ? -17.138 -0.260 28.254 1.00 94.81 170 ILE A N 1
ATOM 1338 C CA . ILE A 1 170 ? -15.672 -0.151 28.230 1.00 94.81 170 ILE A CA 1
ATOM 1339 C C . ILE A 1 170 ? -15.046 -1.450 27.718 1.00 94.81 170 ILE A C 1
ATOM 1341 O O . ILE A 1 170 ? -14.155 -1.396 26.878 1.00 94.81 170 ILE A O 1
ATOM 1345 N N . ARG A 1 171 ? -15.519 -2.621 28.162 1.00 94.94 171 ARG A N 1
ATOM 1346 C CA . ARG A 1 171 ? -14.983 -3.913 27.696 1.00 94.94 171 ARG A CA 1
ATOM 1347 C C . ARG A 1 171 ? -15.164 -4.116 26.193 1.00 94.94 171 ARG A C 1
ATOM 1349 O O . ARG A 1 171 ? -14.207 -4.493 25.524 1.00 94.94 171 ARG A O 1
ATOM 1356 N N . VAL A 1 172 ? -16.354 -3.836 25.661 1.00 94.88 172 VAL A N 1
ATOM 1357 C CA . VAL A 1 172 ? -16.618 -3.942 24.215 1.00 94.88 172 VAL A CA 1
ATOM 1358 C C . VAL A 1 172 ? -15.768 -2.932 23.435 1.00 94.88 172 VAL A C 1
ATOM 1360 O O . VAL A 1 172 ? -15.225 -3.264 22.379 1.00 94.88 172 VAL A O 1
ATOM 1363 N N . LEU A 1 173 ? -15.595 -1.717 23.966 1.00 95.38 173 LEU A N 1
ATOM 1364 C CA . LEU A 1 173 ? -14.726 -0.711 23.360 1.00 95.38 173 LEU A CA 1
ATOM 1365 C C . LEU A 1 173 ? -13.259 -1.161 23.341 1.00 95.38 173 LEU A C 1
ATOM 1367 O O . LEU A 1 173 ? -12.623 -1.059 22.296 1.00 95.38 173 LEU A O 1
ATOM 1371 N N . MET A 1 174 ? -12.747 -1.712 24.446 1.00 94.69 174 MET A N 1
ATOM 1372 C CA . MET A 1 174 ? -11.386 -2.254 24.530 1.00 94.69 174 MET A CA 1
ATOM 1373 C C . MET A 1 174 ? -11.171 -3.427 23.566 1.00 94.69 174 MET A C 1
ATOM 1375 O O . MET A 1 174 ? -10.103 -3.551 22.976 1.00 94.69 174 MET A O 1
ATOM 1379 N N . GLU A 1 175 ? -12.174 -4.285 23.370 1.00 93.31 175 GLU A N 1
ATOM 1380 C CA . GLU A 1 175 ? -12.091 -5.393 22.413 1.00 93.31 175 GLU A CA 1
ATOM 1381 C C . GLU A 1 175 ? -12.029 -4.893 20.962 1.00 93.31 175 GLU A C 1
ATOM 1383 O O . GLU A 1 175 ? -11.271 -5.414 20.140 1.00 93.31 175 GLU A O 1
ATOM 1388 N N . TYR A 1 176 ? -12.819 -3.870 20.627 1.00 92.75 176 TYR A N 1
ATOM 1389 C CA . TYR A 1 176 ? -12.709 -3.203 19.332 1.00 92.75 176 TYR A CA 1
ATOM 1390 C C . TYR A 1 176 ? -11.354 -2.501 19.178 1.00 92.75 176 TYR A C 1
ATOM 1392 O O . TYR A 1 176 ? -10.728 -2.628 18.130 1.00 92.75 176 TYR A O 1
ATOM 1400 N N . GLU A 1 177 ? -10.875 -1.806 20.211 1.00 92.44 177 GLU A N 1
ATOM 1401 C CA . GLU A 1 177 ? -9.579 -1.123 20.203 1.00 92.44 177 GLU A CA 1
ATOM 1402 C C . GLU A 1 177 ? -8.419 -2.107 20.014 1.00 92.44 177 GLU A C 1
ATOM 1404 O O . GLU A 1 177 ? -7.542 -1.851 19.194 1.00 92.44 177 GLU A O 1
ATOM 1409 N N . SER A 1 178 ? -8.433 -3.260 20.691 1.00 92.31 178 SER A N 1
ATOM 1410 C CA . SER A 1 178 ? -7.412 -4.300 20.513 1.00 92.31 178 SER A CA 1
ATOM 1411 C C . SER A 1 178 ? -7.376 -4.805 19.072 1.00 92.31 178 SER A C 1
ATOM 1413 O O . SER A 1 178 ? -6.308 -4.836 18.461 1.00 92.31 178 SER A O 1
ATOM 1415 N N . ARG A 1 179 ? -8.545 -5.121 18.496 1.00 88.88 179 ARG A N 1
ATOM 1416 C CA . ARG A 1 179 ? -8.654 -5.530 17.087 1.00 88.88 179 ARG A CA 1
ATOM 1417 C C . ARG A 1 179 ? -8.173 -4.433 16.147 1.00 88.88 179 ARG A C 1
ATOM 1419 O O . ARG A 1 179 ? -7.454 -4.709 15.194 1.00 88.88 179 ARG A O 1
ATOM 1426 N N . LEU A 1 180 ? -8.536 -3.183 16.414 1.00 88.69 180 LEU A N 1
ATOM 1427 C CA . LEU A 1 180 ? -8.107 -2.041 15.616 1.00 88.69 180 LEU A CA 1
ATOM 1428 C C . LEU A 1 180 ? -6.581 -1.878 15.657 1.00 88.69 180 LEU A C 1
ATOM 1430 O O . LEU A 1 180 ? -5.959 -1.679 14.618 1.00 88.69 180 LEU A O 1
ATOM 1434 N N . LEU A 1 181 ? -5.972 -2.000 16.838 1.00 88.38 181 LEU A N 1
ATOM 1435 C CA . LEU A 1 181 ? -4.522 -1.921 17.020 1.00 88.38 181 LEU A CA 1
ATOM 1436 C C . LEU A 1 181 ? -3.782 -3.076 16.339 1.00 88.38 181 LEU A C 1
ATOM 1438 O O . LEU A 1 181 ? -2.679 -2.864 15.846 1.00 88.38 181 LEU A O 1
ATOM 1442 N N . GLU A 1 182 ? -4.354 -4.278 16.300 1.00 86.38 182 GLU A N 1
ATOM 1443 C CA . GLU A 1 182 ? -3.801 -5.399 15.528 1.00 86.38 182 GLU A CA 1
ATOM 1444 C C . GLU A 1 182 ? -3.765 -5.077 14.031 1.00 86.38 182 GLU A C 1
ATOM 1446 O O . GLU A 1 182 ? -2.705 -5.196 13.417 1.00 86.38 182 GLU A O 1
ATOM 1451 N N . HIS A 1 183 ? -4.865 -4.551 13.480 1.00 81.81 183 HIS A N 1
ATOM 1452 C CA . HIS A 1 183 ? -4.910 -4.100 12.087 1.00 81.81 183 HIS A CA 1
ATOM 1453 C C . HIS A 1 183 ? -3.908 -2.971 11.822 1.00 81.81 183 HIS A C 1
ATOM 1455 O O . HIS A 1 183 ? -3.205 -3.022 10.826 1.00 81.81 183 HIS A O 1
ATOM 1461 N N . PHE A 1 184 ? -3.762 -2.002 12.733 1.00 81.25 184 PHE A N 1
ATOM 1462 C CA . PHE A 1 184 ? -2.760 -0.933 12.606 1.00 81.25 184 PHE A CA 1
ATOM 1463 C C . PHE A 1 184 ? -1.310 -1.415 12.718 1.00 81.25 184 PHE A C 1
ATOM 1465 O O . PHE A 1 184 ? -0.412 -0.794 12.155 1.00 81.25 184 PHE A O 1
ATOM 1472 N N . LYS A 1 185 ? -1.039 -2.468 13.493 1.00 78.88 185 LYS A N 1
ATOM 1473 C CA . LYS A 1 185 ? 0.308 -3.055 13.570 1.00 78.88 185 LYS A CA 1
ATOM 1474 C C . LYS A 1 185 ? 0.673 -3.760 12.273 1.00 78.88 185 LYS A C 1
ATOM 1476 O O . LYS A 1 185 ? 1.841 -3.748 11.900 1.00 78.88 185 LYS A O 1
ATOM 1481 N N . GLN A 1 186 ? -0.310 -4.398 11.645 1.00 71.81 186 GLN A N 1
ATOM 1482 C CA . GLN A 1 186 ? -0.127 -5.108 10.388 1.00 71.81 186 GLN A CA 1
ATOM 1483 C C . GLN A 1 186 ? -0.095 -4.144 9.197 1.00 71.81 186 GLN A C 1
ATOM 1485 O O . GLN A 1 186 ? 0.739 -4.295 8.314 1.00 71.81 186 GLN A O 1
ATOM 1490 N N . ASP A 1 187 ? -0.937 -3.115 9.223 1.00 71.06 187 ASP A N 1
ATOM 1491 C CA . ASP A 1 187 ? -1.008 -2.062 8.221 1.00 71.06 187 ASP A CA 1
ATOM 1492 C C . ASP A 1 187 ? -1.311 -0.719 8.905 1.00 71.06 187 ASP A C 1
ATOM 1494 O O . ASP A 1 187 ? -2.448 -0.364 9.240 1.00 71.06 187 ASP A O 1
ATOM 1498 N N . SER A 1 188 ? -0.249 0.056 9.127 1.00 66.88 188 SER A N 1
ATOM 1499 C CA . SER A 1 188 ? -0.293 1.324 9.860 1.00 66.88 188 SER A CA 1
ATOM 1500 C C . SER A 1 188 ? -1.073 2.434 9.156 1.00 66.88 188 SER A C 1
ATOM 1502 O O . SER A 1 188 ? -1.217 3.529 9.715 1.00 66.88 188 SER A O 1
ATOM 1504 N N . HIS A 1 189 ? -1.580 2.187 7.947 1.00 64.88 189 HIS A N 1
ATOM 1505 C CA . HIS A 1 189 ? -2.089 3.231 7.069 1.00 64.88 189 HIS A CA 1
ATOM 1506 C C . HIS A 1 189 ? -3.553 3.079 6.662 1.00 64.88 189 HIS A C 1
ATOM 1508 O O . HIS A 1 189 ? -4.100 4.072 6.183 1.00 64.88 189 HIS A O 1
ATOM 1514 N N . ILE A 1 190 ? -4.230 1.959 6.962 1.00 68.19 190 ILE A N 1
ATOM 1515 C CA . ILE A 1 190 ? -5.645 1.712 6.577 1.00 68.19 190 ILE A CA 1
ATOM 1516 C C . ILE A 1 190 ? -6.589 2.869 6.970 1.00 68.19 190 ILE A C 1
ATOM 1518 O O . ILE A 1 190 ? -7.613 3.122 6.337 1.00 68.19 190 ILE A O 1
ATOM 1522 N N . LEU A 1 191 ? -6.260 3.603 8.036 1.00 64.31 191 LEU A N 1
ATOM 1523 C CA . LEU A 1 191 ? -7.060 4.718 8.560 1.00 64.31 191 LEU A CA 1
ATOM 1524 C C . LEU A 1 191 ? -6.362 6.081 8.464 1.00 64.31 191 LEU A C 1
ATOM 1526 O O . LEU A 1 191 ? -6.939 7.104 8.848 1.00 64.31 191 LEU A O 1
ATOM 1530 N N . SER A 1 192 ? -5.119 6.119 7.985 1.00 59.28 192 SER A N 1
ATOM 1531 C CA . SER A 1 192 ? -4.304 7.328 7.968 1.00 59.28 192 SER A CA 1
ATOM 1532 C C . SER A 1 192 ? -4.502 8.072 6.646 1.00 59.28 192 SER A C 1
ATOM 1534 O O . SER A 1 192 ? -3.942 7.703 5.624 1.00 59.28 192 SER A O 1
ATOM 1536 N N . LYS A 1 193 ? -5.271 9.169 6.705 1.00 50.25 193 LYS A N 1
ATOM 1537 C CA . LYS A 1 193 ? -5.530 10.157 5.632 1.00 50.25 193 LYS A CA 1
ATOM 1538 C C . LYS A 1 193 ? -6.468 9.725 4.492 1.00 50.25 193 LYS A C 1
ATOM 1540 O O . LYS A 1 193 ? -6.057 9.627 3.347 1.00 50.25 193 LYS A O 1
ATOM 1545 N N . GLY A 1 194 ? -7.762 9.690 4.813 1.00 53.09 194 GLY A N 1
ATOM 1546 C CA . GLY A 1 194 ? -8.854 10.234 3.987 1.00 53.09 194 GLY A CA 1
ATOM 1547 C C . GLY A 1 194 ? -8.936 9.793 2.525 1.00 53.09 194 GLY A C 1
ATOM 1548 O O . GLY A 1 194 ? -8.205 10.312 1.692 1.00 53.09 194 GLY A O 1
ATOM 1549 N N . ASP A 1 195 ? -9.921 8.944 2.226 1.00 59.28 195 ASP A N 1
ATOM 1550 C CA . ASP A 1 195 ? -10.484 8.590 0.908 1.00 59.28 195 ASP A CA 1
ATOM 1551 C C . ASP A 1 195 ? -9.521 8.179 -0.223 1.00 59.28 195 ASP A C 1
ATOM 1553 O O . ASP A 1 195 ? -9.981 7.764 -1.287 1.00 59.28 195 ASP A O 1
ATOM 1557 N N . LYS A 1 196 ? -8.201 8.272 -0.042 1.00 67.06 196 LYS A N 1
ATOM 1558 C CA . LYS A 1 196 ? -7.206 7.964 -1.066 1.00 67.06 196 LYS A CA 1
ATOM 1559 C C . LYS A 1 196 ? -6.535 6.633 -0.742 1.00 67.06 196 LYS A C 1
ATOM 1561 O O . LYS A 1 196 ? -5.916 6.548 0.315 1.00 67.06 196 LYS A O 1
ATOM 1566 N N . PRO A 1 197 ? -6.618 5.638 -1.642 1.00 71.19 197 PRO A N 1
ATOM 1567 C CA . PRO A 1 197 ? -5.915 4.378 -1.459 1.00 71.19 197 PRO A CA 1
ATOM 1568 C C . PRO A 1 197 ? -4.406 4.625 -1.465 1.00 71.19 197 PRO A C 1
ATOM 1570 O O . PRO A 1 197 ? -3.889 5.403 -2.279 1.00 71.19 197 PRO A O 1
ATOM 1573 N N . MET A 1 198 ? -3.702 3.967 -0.556 1.00 79.38 198 MET A N 1
ATOM 1574 C CA . MET A 1 198 ? -2.251 4.009 -0.467 1.00 79.38 198 MET A CA 1
ATOM 1575 C C . MET A 1 198 ? -1.621 3.350 -1.696 1.00 79.38 198 MET A C 1
ATOM 1577 O O . MET A 1 198 ? -0.695 3.910 -2.298 1.00 79.38 198 MET A O 1
ATOM 1581 N N . TRP A 1 199 ? -2.187 2.226 -2.136 1.00 87.00 199 TRP A N 1
ATOM 1582 C CA . TRP A 1 199 ? -1.764 1.493 -3.329 1.00 87.00 199 TRP A CA 1
ATOM 1583 C C . TRP A 1 199 ? -2.446 1.979 -4.614 1.00 87.00 199 TRP A C 1
ATOM 1585 O O . TRP A 1 199 ? -2.984 1.201 -5.401 1.00 87.00 199 TRP A O 1
ATOM 1595 N N . ASP A 1 200 ? -2.385 3.287 -4.871 1.00 88.62 200 ASP A N 1
ATOM 1596 C CA . ASP A 1 200 ? -2.716 3.840 -6.189 1.00 88.62 200 ASP A CA 1
ATOM 1597 C C . ASP A 1 200 ? -1.631 3.496 -7.229 1.00 88.62 200 ASP A C 1
ATOM 1599 O O . ASP A 1 200 ? -0.475 3.217 -6.887 1.00 88.62 200 ASP A O 1
ATOM 1603 N N . PHE A 1 201 ? -1.972 3.550 -8.518 1.00 90.25 201 PHE A N 1
ATOM 1604 C CA . PHE A 1 201 ? -1.055 3.236 -9.616 1.00 90.25 201 PHE A CA 1
ATOM 1605 C C . PHE A 1 201 ? 0.255 4.026 -9.515 1.00 90.25 201 PHE A C 1
ATOM 1607 O O . PHE A 1 201 ? 1.342 3.448 -9.519 1.00 90.25 201 PHE A O 1
ATOM 1614 N N . TRP A 1 202 ? 0.174 5.351 -9.376 1.00 90.25 202 TRP A N 1
ATOM 1615 C CA . TRP A 1 202 ? 1.365 6.204 -9.344 1.00 90.25 202 TRP A CA 1
ATOM 1616 C C . TRP A 1 202 ? 2.161 6.058 -8.048 1.00 90.25 202 TRP A C 1
ATOM 1618 O O . TRP A 1 202 ? 3.392 6.094 -8.092 1.00 90.25 202 TRP A O 1
ATOM 1628 N N . SER A 1 203 ? 1.483 5.827 -6.922 1.00 89.88 203 SER A N 1
ATOM 1629 C CA . SER A 1 203 ? 2.123 5.509 -5.640 1.00 89.88 203 SER A CA 1
ATOM 1630 C C . SER A 1 203 ? 2.902 4.195 -5.722 1.00 89.88 203 SER A C 1
ATOM 1632 O O . SER A 1 203 ? 4.052 4.132 -5.293 1.00 89.88 203 SER A O 1
ATOM 1634 N N . SER A 1 204 ? 2.332 3.178 -6.371 1.00 92.00 204 SER A N 1
ATOM 1635 C CA . SER A 1 204 ? 2.959 1.867 -6.586 1.00 92.00 204 SER A CA 1
ATOM 1636 C C . SER A 1 204 ? 4.173 1.951 -7.521 1.00 92.00 204 SER A C 1
ATOM 1638 O O . SER A 1 204 ? 5.208 1.322 -7.287 1.00 92.00 204 SER A O 1
ATOM 1640 N N . VAL A 1 205 ? 4.086 2.771 -8.574 1.00 92.81 205 VAL A N 1
ATOM 1641 C CA . VAL A 1 205 ? 5.217 3.048 -9.478 1.00 92.81 205 VAL A CA 1
ATOM 1642 C C . VAL A 1 205 ? 6.325 3.811 -8.747 1.00 92.81 205 VAL A C 1
ATOM 1644 O O . VAL A 1 205 ? 7.506 3.491 -8.910 1.00 92.81 205 VAL A O 1
ATOM 1647 N N . PHE A 1 206 ? 5.963 4.794 -7.918 1.00 91.12 206 PHE A N 1
ATOM 1648 C CA . PHE A 1 206 ? 6.914 5.525 -7.082 1.00 91.12 206 PHE A CA 1
ATOM 1649 C C . PHE A 1 206 ? 7.604 4.593 -6.080 1.00 91.12 206 PHE A C 1
ATOM 1651 O O . PHE A 1 206 ? 8.830 4.624 -5.973 1.00 91.12 206 PHE A O 1
ATOM 1658 N N . TYR A 1 207 ? 6.846 3.705 -5.430 1.00 91.38 207 TYR A N 1
ATOM 1659 C CA . TYR A 1 207 ? 7.377 2.662 -4.556 1.00 91.38 207 TYR A CA 1
ATOM 1660 C C . TYR A 1 207 ? 8.433 1.814 -5.279 1.00 91.38 207 TYR A C 1
ATOM 1662 O O . TYR A 1 207 ? 9.575 1.756 -4.817 1.00 91.38 207 TYR A O 1
ATOM 1670 N N . CYS A 1 208 ? 8.123 1.281 -6.468 1.00 91.88 208 CYS A N 1
ATOM 1671 C CA . CYS A 1 208 ? 9.094 0.543 -7.287 1.00 91.88 208 CYS A CA 1
ATOM 1672 C C . CYS A 1 208 ? 10.363 1.369 -7.564 1.00 91.88 208 CYS A C 1
ATOM 1674 O O . CYS A 1 208 ? 11.479 0.871 -7.417 1.00 91.88 208 CYS A O 1
ATOM 1676 N N . GLY A 1 209 ? 10.205 2.655 -7.893 1.00 90.38 209 GLY A N 1
ATOM 1677 C CA . GLY A 1 209 ? 11.323 3.581 -8.084 1.00 90.38 209 GLY A CA 1
ATOM 1678 C C . GLY A 1 209 ? 12.235 3.691 -6.858 1.00 90.38 209 GLY A C 1
ATOM 1679 O O . GLY A 1 209 ? 13.457 3.659 -7.003 1.00 90.38 209 GLY A O 1
ATOM 1680 N N . THR A 1 210 ? 11.662 3.761 -5.654 1.00 91.44 210 THR A N 1
ATOM 1681 C CA . THR A 1 210 ? 12.430 3.856 -4.398 1.00 91.44 210 THR A CA 1
ATOM 1682 C C . THR A 1 210 ? 13.170 2.570 -4.031 1.00 91.44 210 THR A C 1
ATOM 1684 O O . THR A 1 210 ? 14.211 2.649 -3.374 1.00 91.44 210 THR A O 1
ATOM 1687 N N . ILE A 1 211 ? 12.677 1.407 -4.477 1.00 89.88 211 ILE A N 1
ATOM 1688 C CA . ILE A 1 211 ? 13.375 0.120 -4.348 1.00 89.88 211 ILE A CA 1
ATOM 1689 C C . ILE A 1 211 ? 14.611 0.103 -5.252 1.00 89.88 211 ILE A C 1
ATOM 1691 O O . ILE A 1 211 ? 15.699 -0.245 -4.796 1.00 89.88 211 ILE A O 1
ATOM 1695 N N . PHE A 1 212 ? 14.486 0.555 -6.504 1.00 87.88 212 PHE A N 1
ATOM 1696 C CA . PHE A 1 212 ? 15.622 0.593 -7.435 1.00 87.88 212 PHE A CA 1
ATOM 1697 C C . PHE A 1 212 ? 16.712 1.572 -7.024 1.00 87.88 212 PHE A C 1
ATOM 1699 O O . PHE A 1 212 ? 17.894 1.272 -7.177 1.00 87.88 212 PHE A O 1
ATOM 1706 N N . THR A 1 213 ? 16.335 2.736 -6.501 1.00 89.62 213 THR A N 1
ATOM 1707 C CA . THR A 1 213 ? 17.301 3.726 -6.012 1.00 89.62 213 THR A CA 1
ATOM 1708 C C . THR A 1 213 ? 17.813 3.408 -4.613 1.00 89.62 213 THR A C 1
ATOM 1710 O O . THR A 1 213 ? 18.664 4.138 -4.108 1.00 89.62 213 THR A O 1
ATOM 1713 N N . THR A 1 214 ? 17.328 2.330 -3.985 1.00 90.56 214 THR A N 1
ATOM 1714 C CA . THR A 1 214 ? 17.669 1.918 -2.615 1.00 90.56 214 THR A CA 1
ATOM 1715 C C . THR A 1 214 ? 17.400 2.997 -1.558 1.00 90.56 214 THR A C 1
ATOM 1717 O O . THR A 1 214 ? 18.010 2.990 -0.494 1.00 90.56 214 THR A O 1
ATOM 1720 N N . ILE A 1 215 ? 16.479 3.929 -1.839 1.00 93.88 215 ILE A N 1
ATOM 1721 C CA . ILE A 1 215 ? 16.054 4.945 -0.866 1.00 93.88 215 ILE A CA 1
ATOM 1722 C C . ILE A 1 215 ? 15.206 4.284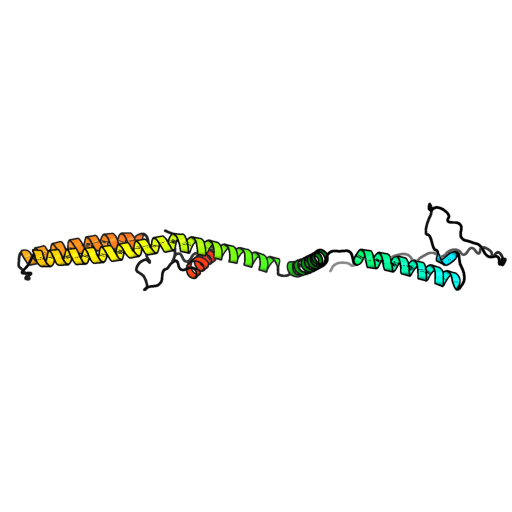 0.219 1.00 93.88 215 ILE A C 1
ATOM 1724 O O . ILE A 1 215 ? 15.446 4.513 1.398 1.00 93.88 215 ILE A O 1
ATOM 1728 N N . GLY A 1 216 ? 14.214 3.482 -0.193 1.00 86.44 216 GLY A N 1
ATOM 1729 C CA . GLY A 1 216 ? 13.391 2.677 0.711 1.00 86.44 216 GLY A CA 1
ATOM 1730 C C . GLY A 1 216 ? 12.801 3.453 1.894 1.00 86.44 216 GLY A C 1
ATOM 1731 O O . GLY A 1 216 ? 13.127 3.157 3.036 1.00 86.44 216 GLY A O 1
ATOM 1732 N N . TYR A 1 217 ? 11.909 4.420 1.644 1.00 85.12 217 TYR A N 1
ATOM 1733 C CA . TYR A 1 217 ? 11.311 5.248 2.708 1.00 85.12 217 TYR A CA 1
ATOM 1734 C C . TYR A 1 217 ? 10.613 4.452 3.825 1.00 85.12 217 TYR A C 1
ATOM 1736 O O . TYR A 1 217 ? 10.441 4.978 4.918 1.00 85.12 217 TYR A O 1
ATOM 1744 N N . GLY A 1 218 ? 10.131 3.239 3.536 1.00 80.88 218 GLY A N 1
ATOM 1745 C CA . GLY A 1 218 ? 9.452 2.376 4.511 1.00 80.88 218 GLY A CA 1
ATOM 1746 C C . GLY A 1 218 ? 8.048 2.829 4.929 1.00 80.88 218 GLY A C 1
ATOM 1747 O O . GLY A 1 218 ? 7.400 2.131 5.691 1.00 80.88 218 GLY A O 1
ATOM 1748 N N . HIS A 1 219 ? 7.560 3.967 4.426 1.00 75.75 219 HIS A N 1
ATOM 1749 C CA . HIS A 1 219 ? 6.202 4.462 4.701 1.00 75.75 219 HIS A CA 1
ATOM 1750 C C . HIS A 1 219 ? 5.084 3.694 3.976 1.00 75.75 219 HIS A C 1
ATOM 1752 O O . HIS A 1 219 ? 3.921 3.887 4.293 1.00 75.75 219 HIS A O 1
ATOM 1758 N N . ILE A 1 220 ? 5.433 2.886 2.972 1.00 78.38 220 ILE A N 1
ATOM 1759 C CA . ILE A 1 220 ? 4.535 1.974 2.259 1.00 78.38 220 ILE A CA 1
ATOM 1760 C C . ILE A 1 220 ? 5.313 0.671 2.116 1.00 78.38 220 ILE A C 1
ATOM 1762 O O . ILE A 1 220 ? 6.463 0.692 1.657 1.00 78.38 220 ILE A O 1
ATOM 1766 N N . ALA A 1 221 ? 4.711 -0.436 2.532 1.00 80.75 221 ALA A N 1
ATOM 1767 C CA . ALA A 1 221 ? 5.282 -1.769 2.438 1.00 80.75 221 ALA A CA 1
ATOM 1768 C C . ALA A 1 221 ? 4.180 -2.764 2.046 1.00 80.75 221 ALA A C 1
ATOM 1770 O O . ALA A 1 221 ? 3.049 -2.585 2.497 1.00 80.75 221 ALA A O 1
ATOM 1771 N N . PRO A 1 222 ? 4.485 -3.748 1.181 1.00 81.44 222 PRO A N 1
ATOM 1772 C CA . PRO A 1 222 ? 3.540 -4.805 0.829 1.00 81.44 222 PRO A CA 1
ATOM 1773 C C . PRO A 1 222 ? 3.198 -5.645 2.063 1.00 81.44 222 PRO A C 1
ATOM 1775 O O . PRO A 1 222 ? 4.067 -5.822 2.931 1.00 81.44 222 PRO A O 1
ATOM 1778 N N . VAL A 1 223 ? 1.955 -6.126 2.130 1.00 76.25 223 VAL A N 1
ATOM 1779 C CA . VAL A 1 223 ? 1.407 -6.880 3.274 1.00 76.25 223 VAL A CA 1
ATOM 1780 C C . VAL A 1 223 ? 1.416 -8.393 3.075 1.00 76.25 223 VAL A C 1
ATOM 1782 O O . VAL A 1 223 ? 1.341 -8.876 1.924 1.00 76.25 223 VAL A O 1
#

Sequence (223 aa):
SRPHIPLRIPPPTPGSTTSGSRLPAHYYTGPLTPTAVNISDGGFNVFTMYPGKAGQFVSKQFLSFRDFTLKSAKSGLSVGEKASFWIYGKVWALSRKWFTHFFLFLVVAAYSLLGGFLFMKIEGGAETEAYLDIVAQRKNLLAHIRHLYEEFQPIQMGTPNGMLWEGQSIRVLMEYESRLLEHFKQDSHILSKGDKPMWDFWSSVFYCGTIFTTIGYGHIAPV